Protein AF-A0AAW7EDS7-F1 (afdb_monomer)

Foldseek 3Di:
DDDADDDDDDPDPPDDDPDDDDDPDDDPPPPDDWDKDWDAKDWDFFHKDWAADPVDDDDPAADDPRTKIKTGWIWIWGGFIDTPFKTWTWTQFTWIAIPRGQTWPTFTWTWMDGFFKTWTAQTWTDDPFWIKGKIKMKGHNGPVCCVVPQQQIWIWIWIPPTKDQLLNVCRHCVPVCVVVVVPVCNRWMKDWTWGWTDGNNDIDTPDTDIDIPDDD

Radius of gyration: 21.93 Å; Cα contacts (8 Å, |Δi|>4): 471; chains: 1; bounding box: 53×44×50 Å

pLDDT: mean 87.01, std 18.88, range [35.97, 98.75]

Secondary structure (DSSP, 8-state):
----------------PPPPP---PPP----PPPP-EEEEEEEEEEEEEEEE-TTSPPPSSS--TTEEEEEEEEEEEEEEEEETTEEEEEEEEEEEEETTS-EEEEEEEEEEEESSEEEEEEEEEE-SS-EEEEEEEEE-S-GGGTTT-GGG-EEEEEEEEEEEEHHHHHHH-HHHHHHTT-GGGTT-EEEEEEEEEEETTEEEEEEEEEE-----

Structure (mmCIF, N/CA/C/O backbone):
data_AF-A0AAW7EDS7-F1
#
_entry.id   AF-A0AAW7EDS7-F1
#
loop_
_atom_site.group_PDB
_atom_site.id
_atom_site.type_symbol
_atom_site.label_atom_id
_atom_site.label_alt_id
_atom_site.label_comp_id
_atom_site.label_asym_id
_atom_site.label_entity_id
_atom_site.label_seq_id
_atom_site.pdbx_PDB_ins_code
_atom_site.Cartn_x
_atom_site.Cartn_y
_atom_site.Cartn_z
_atom_site.occupancy
_atom_site.B_iso_or_equiv
_atom_site.auth_seq_id
_atom_site.auth_comp_id
_atom_site.auth_asym_id
_atom_site.auth_atom_id
_atom_site.pdbx_PDB_model_num
ATOM 1 N N . ASP A 1 1 ? 24.042 -16.405 11.723 1.00 36.03 1 ASP A N 1
ATOM 2 C CA . ASP A 1 1 ? 24.747 -15.411 10.898 1.00 36.03 1 ASP A CA 1
ATOM 3 C C . ASP A 1 1 ? 23.808 -14.275 10.559 1.00 36.03 1 ASP A C 1
ATOM 5 O O . ASP A 1 1 ? 22.902 -14.443 9.757 1.00 36.03 1 ASP A O 1
ATOM 9 N N . ASP A 1 2 ? 23.965 -13.163 11.274 1.00 40.47 2 ASP A N 1
ATOM 10 C CA . ASP A 1 2 ? 23.144 -11.958 11.149 1.00 40.47 2 ASP A CA 1
ATOM 11 C C . ASP A 1 2 ? 23.859 -11.009 10.176 1.00 40.47 2 ASP A C 1
ATOM 13 O O . ASP A 1 2 ? 24.871 -10.391 10.518 1.00 40.47 2 ASP A O 1
ATOM 17 N N . THR A 1 3 ? 23.422 -10.994 8.914 1.00 40.00 3 THR A N 1
ATOM 18 C CA . THR A 1 3 ? 24.051 -10.168 7.875 1.00 40.00 3 THR A CA 1
ATOM 19 C C . THR A 1 3 ? 23.424 -8.781 7.914 1.00 40.00 3 THR A C 1
ATOM 21 O O . THR A 1 3 ? 22.387 -8.544 7.304 1.00 40.00 3 THR A O 1
ATOM 24 N N . LYS A 1 4 ? 24.058 -7.851 8.632 1.00 39.00 4 LYS A N 1
ATOM 25 C CA . LYS A 1 4 ? 23.654 -6.439 8.652 1.00 39.00 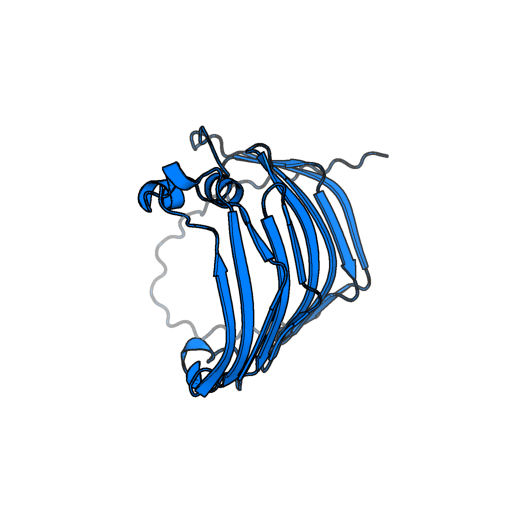4 LYS A CA 1
ATOM 26 C C . LYS A 1 4 ? 24.373 -5.686 7.538 1.00 39.00 4 LYS A C 1
ATOM 28 O O . LYS A 1 4 ? 25.588 -5.506 7.599 1.00 39.00 4 LYS A O 1
ATOM 33 N N . ALA A 1 5 ? 23.631 -5.242 6.528 1.00 44.19 5 ALA A N 1
ATOM 34 C CA . ALA A 1 5 ? 24.137 -4.335 5.505 1.00 44.19 5 ALA A CA 1
ATOM 35 C C . ALA A 1 5 ? 23.693 -2.905 5.838 1.00 44.19 5 ALA A C 1
ATOM 37 O O . ALA A 1 5 ? 22.501 -2.629 5.939 1.00 44.19 5 ALA A O 1
ATOM 38 N N . VAL A 1 6 ? 24.651 -1.994 6.008 1.00 43.38 6 VAL A N 1
ATOM 39 C CA . VAL A 1 6 ? 24.383 -0.559 6.166 1.00 4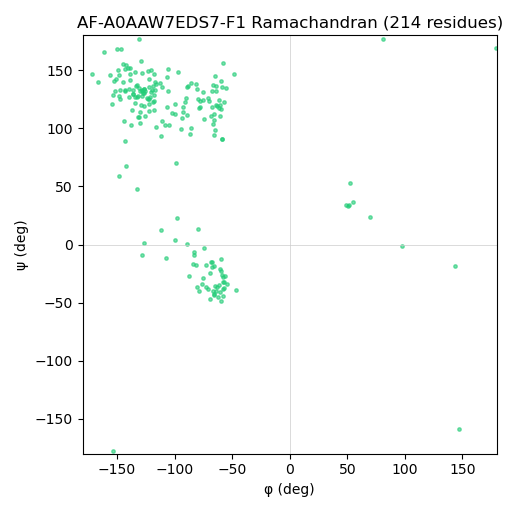3.38 6 VAL A CA 1
ATOM 40 C C . VAL A 1 6 ? 24.686 0.113 4.832 1.00 43.38 6 VAL A C 1
ATOM 42 O O . VAL A 1 6 ? 25.836 0.134 4.395 1.00 43.38 6 VAL A O 1
ATOM 45 N N . VAL A 1 7 ? 23.656 0.636 4.166 1.00 50.31 7 VAL A N 1
ATOM 46 C CA . VAL A 1 7 ? 23.801 1.391 2.915 1.00 50.31 7 VAL A CA 1
ATOM 47 C C . VAL A 1 7 ? 23.744 2.879 3.242 1.00 50.31 7 VAL A C 1
ATOM 49 O O . VAL A 1 7 ? 22.703 3.396 3.635 1.00 50.31 7 VAL A O 1
ATOM 52 N N . HIS A 1 8 ? 24.868 3.574 3.073 1.00 37.28 8 HIS A N 1
ATOM 53 C CA . HIS A 1 8 ? 24.925 5.032 3.155 1.00 37.28 8 HIS A CA 1
ATOM 54 C C . HIS A 1 8 ? 24.738 5.625 1.754 1.00 37.28 8 HIS A C 1
ATOM 56 O O . HIS A 1 8 ? 25.591 5.447 0.885 1.00 37.28 8 HIS A O 1
ATOM 62 N N . LEU A 1 9 ? 23.632 6.336 1.534 1.00 43.66 9 LEU A N 1
ATOM 63 C CA . LEU A 1 9 ? 23.419 7.137 0.329 1.00 43.66 9 LEU A CA 1
ATOM 64 C C . LEU A 1 9 ? 23.867 8.570 0.620 1.00 43.66 9 LEU A C 1
ATOM 66 O O . LEU A 1 9 ? 23.233 9.283 1.393 1.00 43.66 9 LEU A O 1
ATOM 70 N N . PHE A 1 10 ? 24.982 8.986 0.024 1.00 41.81 10 PHE A N 1
ATOM 71 C CA . PHE A 1 10 ? 25.453 10.365 0.123 1.00 41.81 10 PHE A CA 1
ATOM 72 C C . PHE A 1 10 ? 24.786 11.226 -0.958 1.00 41.81 10 PHE A C 1
ATOM 74 O O . PHE A 1 10 ? 24.687 10.776 -2.104 1.00 41.81 10 PHE A O 1
ATOM 81 N N . PRO A 1 11 ? 24.363 12.465 -0.645 1.00 41.78 11 PRO A N 1
ATOM 82 C CA . PRO A 1 11 ? 23.850 13.380 -1.654 1.00 41.78 11 PRO A CA 1
ATOM 83 C C . PRO A 1 11 ? 24.945 13.644 -2.687 1.00 41.78 11 PRO A C 1
ATOM 85 O O . PRO A 1 11 ? 26.032 14.131 -2.363 1.00 41.78 11 PRO A O 1
ATOM 88 N N . THR A 1 12 ? 24.676 13.305 -3.947 1.00 41.69 12 THR A N 1
ATOM 89 C CA . THR A 1 12 ? 25.586 13.634 -5.041 1.00 41.69 12 THR A CA 1
ATOM 90 C C . THR A 1 12 ? 25.611 15.151 -5.166 1.00 41.69 12 THR A C 1
ATOM 92 O O . THR A 1 12 ? 24.607 15.779 -5.496 1.00 41.69 12 THR A O 1
ATOM 95 N N . THR A 1 13 ? 26.749 15.767 -4.855 1.00 38.28 13 THR A N 1
ATOM 96 C CA . THR A 1 13 ? 26.927 17.198 -5.090 1.00 38.28 13 THR A CA 1
ATOM 97 C C . THR A 1 13 ? 26.904 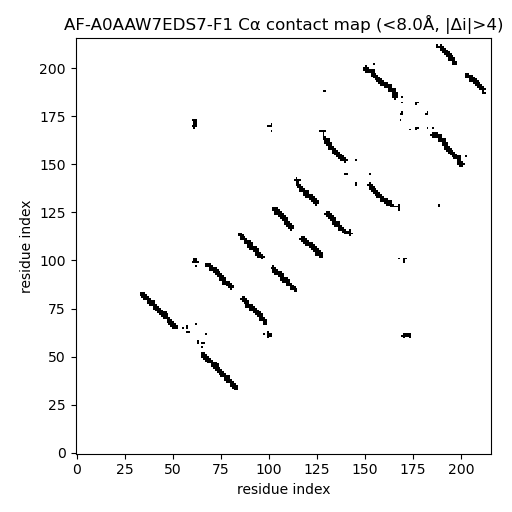17.407 -6.600 1.00 38.28 13 THR A C 1
ATOM 99 O O . THR A 1 13 ? 27.850 17.030 -7.293 1.00 38.28 13 THR A O 1
ATOM 102 N N . ILE A 1 14 ? 25.818 17.974 -7.125 1.00 44.12 14 ILE A N 1
ATOM 103 C CA . ILE A 1 14 ? 25.764 18.394 -8.523 1.00 44.12 14 ILE A CA 1
ATOM 104 C C . ILE A 1 14 ? 26.756 19.548 -8.658 1.00 44.12 14 ILE A C 1
ATOM 106 O O . ILE A 1 14 ? 26.507 20.666 -8.207 1.00 44.12 14 ILE A O 1
ATOM 110 N N . LYS A 1 15 ? 27.925 19.274 -9.242 1.00 42.38 15 LYS A N 1
ATOM 111 C CA . LYS A 1 15 ? 28.812 20.332 -9.727 1.00 42.38 15 LYS A CA 1
ATOM 112 C C . LYS A 1 15 ? 28.038 21.084 -10.807 1.00 42.38 15 LYS A C 1
ATOM 114 O O . LYS A 1 15 ? 27.675 20.486 -11.814 1.00 42.38 15 LYS A O 1
ATOM 119 N N . ALA A 1 16 ? 27.778 22.371 -10.592 1.00 42.25 16 ALA A N 1
ATOM 120 C CA . ALA A 1 16 ? 27.200 23.227 -11.617 1.00 42.25 16 ALA A CA 1
ATOM 121 C C . ALA A 1 16 ? 28.156 23.272 -12.822 1.00 42.25 16 ALA A C 1
ATOM 123 O O . ALA A 1 16 ? 29.264 23.806 -12.730 1.00 42.25 16 ALA A O 1
ATOM 124 N N . THR A 1 17 ? 27.748 22.657 -13.930 1.00 44.56 17 THR A N 1
ATOM 125 C CA . THR A 1 17 ? 28.424 22.766 -15.225 1.00 44.56 17 THR A CA 1
ATOM 126 C C . THR A 1 17 ? 28.268 24.212 -15.726 1.00 44.56 17 THR A C 1
ATOM 128 O O . THR A 1 17 ? 27.180 24.774 -15.577 1.00 44.56 17 THR A O 1
ATOM 131 N N . PRO A 1 18 ? 29.313 24.854 -16.286 1.00 52.03 18 PRO A N 1
ATOM 132 C CA . PRO A 1 18 ? 29.177 26.171 -16.915 1.00 52.03 18 PRO A CA 1
ATOM 133 C C . PRO A 1 18 ? 28.140 26.138 -18.056 1.00 52.03 18 PRO A C 1
ATOM 135 O O . PRO A 1 18 ? 27.886 25.064 -18.606 1.00 52.03 18 PRO A O 1
ATOM 138 N N . PRO A 1 19 ? 27.529 27.284 -18.417 1.00 41.97 19 PRO A N 1
ATOM 139 C CA . PRO A 1 19 ? 26.452 27.316 -19.400 1.00 41.97 19 PRO A CA 1
ATOM 140 C C . PRO A 1 19 ? 26.973 26.838 -20.759 1.00 41.97 19 PRO A C 1
ATOM 142 O O . PRO A 1 19 ? 27.902 27.421 -21.319 1.00 41.97 19 PRO A O 1
ATOM 145 N N . VAL A 1 20 ? 26.384 25.753 -21.262 1.00 41.81 20 VAL A N 1
ATOM 146 C CA . VAL A 1 20 ? 26.630 25.217 -22.603 1.00 41.81 20 VAL A CA 1
ATOM 147 C C . VAL A 1 20 ? 25.860 26.083 -23.598 1.00 41.81 20 VAL A C 1
ATOM 149 O O . VAL A 1 20 ? 24.656 26.280 -23.456 1.00 41.81 20 VAL A O 1
ATOM 152 N N . THR A 1 21 ? 26.578 26.645 -24.568 1.00 43.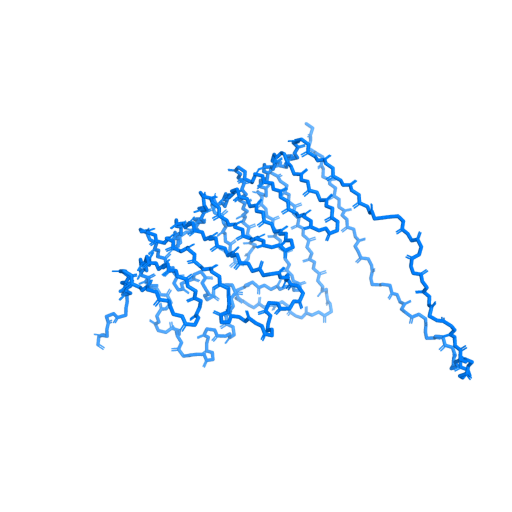62 21 THR A N 1
ATOM 153 C CA . THR A 1 21 ? 26.026 27.291 -25.764 1.00 43.62 21 THR A CA 1
ATOM 154 C C . THR A 1 21 ? 25.101 26.311 -26.490 1.00 43.62 21 THR A C 1
ATOM 156 O O . THR A 1 21 ? 25.475 25.152 -26.646 1.00 43.62 21 THR A O 1
ATOM 159 N N . GLU A 1 22 ? 23.914 26.761 -26.910 1.00 51.22 22 GLU A N 1
ATOM 160 C CA . GLU A 1 22 ? 22.954 25.972 -27.695 1.00 51.22 22 GLU A CA 1
ATOM 161 C C . GLU A 1 22 ? 23.589 25.507 -29.016 1.00 51.22 22 GLU A C 1
ATOM 163 O O . GLU A 1 22 ? 23.540 26.197 -30.032 1.00 51.22 22 GLU A O 1
ATOM 168 N N . GLU A 1 23 ? 24.204 24.327 -28.999 1.00 48.53 23 GLU A N 1
ATOM 169 C CA . GLU A 1 23 ? 24.316 23.481 -30.179 1.00 48.53 23 GLU A CA 1
ATOM 170 C C . GLU A 1 23 ? 23.093 22.565 -30.215 1.00 48.53 23 GLU A C 1
ATOM 172 O O . GLU A 1 23 ? 22.765 21.878 -29.242 1.00 48.53 23 GLU A O 1
ATOM 177 N N . GLU A 1 24 ? 22.406 22.599 -31.353 1.00 54.34 24 GLU A N 1
ATOM 178 C CA . GLU A 1 24 ? 21.260 21.771 -31.707 1.00 54.34 24 GLU A CA 1
ATOM 179 C C . GLU A 1 24 ? 21.687 20.292 -31.655 1.00 54.34 24 GLU A C 1
ATOM 181 O O . GLU A 1 24 ? 22.246 19.731 -32.598 1.00 54.34 24 GLU A O 1
ATOM 186 N N . THR A 1 25 ? 21.511 19.669 -30.490 1.00 42.56 25 THR A N 1
ATOM 187 C CA . THR A 1 25 ? 21.869 18.269 -30.269 1.00 42.56 25 THR A CA 1
ATOM 188 C C . THR A 1 25 ? 20.784 17.392 -30.880 1.00 42.56 25 THR A C 1
ATOM 190 O O . THR A 1 25 ? 19.615 17.452 -30.500 1.00 42.56 25 THR A O 1
ATOM 193 N N . ALA A 1 26 ? 21.181 16.585 -31.867 1.00 55.12 26 ALA A N 1
ATOM 194 C CA . ALA A 1 26 ? 20.351 15.533 -32.439 1.00 55.12 26 ALA A CA 1
ATOM 195 C C . ALA A 1 26 ? 19.727 14.671 -31.321 1.00 55.12 26 ALA A C 1
ATOM 197 O O . ALA A 1 26 ? 20.374 14.470 -30.287 1.00 55.12 26 ALA A O 1
ATOM 198 N N . PRO A 1 27 ? 18.499 14.146 -31.502 1.00 47.31 27 PRO A N 1
ATOM 199 C CA . PRO A 1 27 ? 17.847 13.345 -30.477 1.00 47.31 27 PRO A CA 1
ATOM 200 C C . PRO A 1 27 ? 18.748 12.164 -30.120 1.00 47.31 27 PRO A C 1
ATOM 202 O O . PRO A 1 27 ? 19.127 11.376 -30.989 1.00 47.31 27 PRO A O 1
ATOM 205 N N . VAL A 1 28 ? 19.106 12.059 -28.839 1.00 50.16 28 VAL A N 1
ATOM 206 C CA . VAL A 1 28 ? 19.790 10.886 -28.298 1.00 50.16 28 VAL A CA 1
ATOM 207 C C . VAL A 1 28 ? 18.806 9.729 -28.422 1.00 50.16 28 VAL A C 1
ATOM 209 O O . VAL A 1 28 ? 17.869 9.607 -27.636 1.00 50.16 28 VAL A O 1
ATOM 212 N N . VAL A 1 29 ? 18.972 8.920 -29.466 1.00 50.16 29 VAL A N 1
ATOM 213 C CA . VAL A 1 29 ? 18.289 7.636 -29.574 1.00 50.16 29 VAL A CA 1
ATOM 214 C C . VAL A 1 29 ? 18.911 6.758 -28.498 1.00 50.16 29 VAL A C 1
ATOM 216 O O . VAL A 1 29 ? 20.097 6.441 -28.557 1.00 50.16 29 VAL A O 1
ATOM 219 N N . ASP A 1 30 ? 18.132 6.442 -27.469 1.00 54.66 30 ASP A N 1
ATOM 220 C CA . ASP A 1 30 ? 18.526 5.487 -26.440 1.00 54.66 30 ASP A CA 1
ATOM 221 C C . ASP A 1 30 ? 18.633 4.101 -27.096 1.00 54.66 30 ASP A C 1
ATOM 223 O O . ASP A 1 30 ? 17.642 3.403 -27.304 1.00 54.66 30 ASP A O 1
ATOM 227 N N . GLU A 1 31 ? 19.847 3.742 -27.518 1.00 53.94 31 GLU A N 1
ATOM 228 C CA . GLU A 1 31 ? 20.180 2.447 -28.122 1.00 53.94 31 GLU A CA 1
ATOM 229 C C . GLU A 1 31 ? 20.367 1.335 -27.070 1.00 53.94 31 GLU A C 1
ATOM 231 O O . GLU A 1 31 ? 20.905 0.265 -27.375 1.00 53.94 31 GLU A O 1
ATOM 236 N N . SER A 1 32 ? 19.960 1.544 -25.812 1.00 62.22 32 SER A N 1
ATOM 237 C CA . SER A 1 32 ? 20.036 0.481 -24.814 1.00 62.22 32 SER A CA 1
ATOM 238 C C . SER A 1 32 ? 18.998 -0.611 -25.104 1.00 62.22 32 SER A C 1
ATOM 240 O O . SER A 1 32 ? 17.803 -0.370 -25.281 1.00 62.22 32 SER A O 1
ATOM 242 N N . ALA A 1 33 ? 19.462 -1.861 -25.192 1.00 70.81 33 ALA A N 1
ATOM 243 C CA . ALA A 1 33 ? 18.570 -2.999 -25.368 1.00 70.81 33 ALA A CA 1
ATOM 244 C C . ALA A 1 33 ? 17.576 -3.063 -24.192 1.00 70.81 33 ALA A C 1
ATOM 246 O O . ALA A 1 33 ? 17.999 -2.942 -23.038 1.00 70.81 33 ALA A O 1
ATOM 247 N N . PRO A 1 34 ? 16.276 -3.303 -24.448 1.00 82.12 34 PRO A N 1
ATOM 248 C CA . PRO A 1 34 ? 15.277 -3.320 -23.393 1.00 82.12 34 PRO A CA 1
ATOM 249 C C . PRO A 1 34 ? 15.611 -4.399 -22.363 1.00 82.12 34 PRO A C 1
ATOM 251 O O . PRO A 1 34 ? 15.632 -5.595 -22.677 1.00 82.12 34 PRO A O 1
ATOM 254 N N . TRP A 1 35 ? 15.874 -3.975 -21.130 1.00 87.81 35 TRP A N 1
ATOM 255 C CA . TRP A 1 35 ? 16.219 -4.882 -20.047 1.00 87.81 35 TRP A CA 1
ATOM 256 C C . TRP A 1 35 ? 15.045 -5.811 -19.723 1.00 87.81 35 TRP A C 1
ATOM 258 O O . TRP A 1 35 ? 13.881 -5.409 -19.671 1.00 87.81 35 TRP A O 1
ATOM 268 N N . LYS A 1 36 ? 15.361 -7.090 -19.524 1.00 94.69 36 LYS A N 1
ATOM 269 C CA . LYS A 1 36 ? 14.416 -8.119 -19.090 1.00 94.69 36 LYS A CA 1
ATOM 270 C C . LYS A 1 36 ? 15.005 -8.815 -17.878 1.00 94.69 36 LYS A C 1
ATOM 272 O O . LYS A 1 36 ? 16.160 -9.233 -17.914 1.00 94.69 36 LYS A O 1
ATOM 277 N N . LEU A 1 37 ? 14.213 -8.948 -16.825 1.00 95.19 37 LEU A N 1
ATOM 278 C CA . LEU A 1 37 ? 14.621 -9.557 -15.566 1.00 95.19 37 LEU A CA 1
ATOM 279 C C . LEU A 1 37 ? 13.566 -10.574 -15.148 1.00 95.19 37 LEU A C 1
ATOM 281 O O . LEU A 1 37 ? 12.382 -10.257 -15.093 1.00 95.19 37 LEU A O 1
ATOM 285 N N . GLY A 1 38 ? 13.999 -11.795 -14.860 1.00 97.31 38 GLY A N 1
ATOM 286 C CA . GLY A 1 38 ? 13.157 -12.839 -14.294 1.00 97.31 38 GLY A CA 1
ATOM 287 C C . GLY A 1 38 ? 13.757 -13.303 -12.978 1.00 97.31 38 GLY A C 1
ATOM 288 O O . GLY A 1 38 ? 14.922 -13.695 -12.945 1.00 97.31 38 GLY A O 1
ATOM 289 N N . ILE A 1 39 ? 12.972 -13.265 -11.909 1.00 97.62 39 ILE A N 1
ATOM 290 C CA . ILE A 1 39 ? 13.359 -13.767 -10.598 1.00 97.62 39 ILE A CA 1
ATOM 291 C C . ILE A 1 39 ? 12.336 -14.817 -10.191 1.00 97.62 39 ILE A C 1
ATOM 293 O O . ILE A 1 39 ? 11.159 -14.519 -10.008 1.00 97.62 39 ILE A O 1
ATOM 297 N N . LYS A 1 40 ? 12.789 -16.066 -10.067 1.00 98.00 40 LYS A N 1
ATOM 298 C CA . LYS A 1 40 ? 11.916 -17.166 -9.651 1.00 98.00 40 LYS A CA 1
ATOM 299 C C . LYS A 1 40 ? 11.441 -16.985 -8.211 1.00 98.00 40 LYS A C 1
ATOM 301 O O . LYS A 1 40 ? 10.275 -17.213 -7.923 1.00 98.00 40 LYS A O 1
ATOM 306 N N . GLU A 1 41 ? 12.350 -16.583 -7.333 1.00 98.00 41 GLU A N 1
ATOM 307 C CA . GLU A 1 41 ? 12.085 -16.386 -5.914 1.00 98.00 41 GLU A CA 1
ATOM 308 C C . GLU A 1 41 ? 13.038 -15.321 -5.372 1.00 98.00 41 GLU A C 1
ATOM 310 O O . GLU A 1 41 ? 14.240 -15.352 -5.652 1.00 98.00 41 GLU A O 1
ATOM 315 N N . PHE A 1 42 ? 12.492 -14.365 -4.630 1.00 97.81 42 PHE A N 1
ATOM 316 C CA . PHE A 1 42 ? 13.233 -13.349 -3.900 1.00 97.81 42 PHE A CA 1
ATOM 317 C C . PHE A 1 42 ? 12.607 -13.198 -2.522 1.00 97.81 42 PHE A C 1
ATOM 319 O O . PHE A 1 42 ? 11.456 -12.776 -2.406 1.00 97.81 42 PHE A O 1
ATOM 326 N N . ALA A 1 43 ? 13.382 -13.542 -1.497 1.00 97.69 43 ALA A N 1
ATOM 327 C CA . ALA A 1 43 ? 12.928 -13.527 -0.121 1.00 97.69 43 ALA A CA 1
ATOM 328 C C . ALA A 1 43 ? 13.866 -12.700 0.764 1.00 97.69 43 ALA A C 1
ATOM 330 O O . ALA A 1 43 ? 15.087 -12.862 0.721 1.00 97.69 43 ALA A O 1
ATOM 331 N N . LEU A 1 44 ? 13.277 -11.844 1.593 1.00 97.50 44 LEU A N 1
ATOM 332 C CA . LEU A 1 44 ? 13.925 -11.126 2.683 1.00 97.50 44 LEU A CA 1
ATOM 333 C C . LEU A 1 44 ? 13.240 -11.535 3.984 1.00 97.50 44 LEU A C 1
ATOM 335 O O . LEU A 1 44 ? 12.013 -11.550 4.055 1.00 97.50 44 LEU A O 1
ATOM 339 N N . ASN A 1 45 ? 14.030 -11.853 5.006 1.00 97.25 45 ASN A N 1
ATOM 340 C CA . ASN A 1 45 ? 13.523 -12.288 6.302 1.00 97.25 45 ASN A CA 1
ATOM 341 C C . ASN A 1 45 ? 14.134 -11.412 7.388 1.00 97.25 45 ASN A C 1
ATOM 343 O O . ASN A 1 45 ? 15.357 -11.397 7.534 1.00 97.25 45 ASN A O 1
ATOM 347 N N . SER A 1 46 ? 13.277 -10.711 8.130 1.00 95.81 46 SER A N 1
ATOM 348 C CA . SER A 1 46 ? 13.654 -9.874 9.273 1.00 95.81 46 SER A CA 1
ATOM 349 C C . SER A 1 46 ? 14.764 -8.867 8.952 1.00 95.81 46 SER A C 1
ATOM 351 O O . SER A 1 46 ? 15.793 -8.820 9.622 1.00 95.81 46 SER A O 1
ATOM 353 N N . ILE A 1 47 ? 14.565 -8.073 7.897 1.00 97.25 47 ILE A N 1
ATOM 354 C CA . ILE A 1 47 ? 15.499 -7.008 7.525 1.00 97.25 47 ILE A CA 1
ATOM 355 C C . ILE A 1 47 ? 15.124 -5.709 8.237 1.00 97.25 47 ILE A C 1
ATOM 357 O O . ILE A 1 47 ? 13.964 -5.297 8.235 1.00 97.25 47 ILE A O 1
ATOM 361 N N . ASP A 1 48 ? 16.133 -5.031 8.775 1.00 97.44 48 ASP A N 1
ATOM 362 C CA . ASP A 1 48 ? 15.999 -3.692 9.336 1.00 97.44 48 ASP A CA 1
ATOM 363 C C . ASP A 1 48 ? 16.620 -2.670 8.377 1.00 97.44 48 ASP A C 1
ATOM 365 O O . ASP A 1 48 ? 17.749 -2.839 7.908 1.00 97.44 48 ASP A O 1
ATOM 369 N N . VAL A 1 49 ? 15.894 -1.588 8.094 1.00 95.56 49 VAL A N 1
ATOM 370 C CA . VAL A 1 49 ? 16.342 -0.501 7.213 1.00 95.56 49 VAL A CA 1
ATOM 371 C C . VAL A 1 49 ? 16.134 0.826 7.918 1.00 95.56 49 VAL A C 1
ATOM 373 O O . VAL A 1 49 ? 15.058 1.109 8.438 1.00 95.56 49 VAL A O 1
ATOM 376 N N . LYS A 1 50 ? 17.159 1.677 7.903 1.00 96.19 50 LYS A N 1
ATOM 377 C CA . LYS A 1 50 ? 17.114 2.988 8.545 1.00 96.19 50 LYS A CA 1
ATOM 378 C C . LYS A 1 50 ? 17.635 4.074 7.616 1.00 96.19 50 LYS A C 1
ATOM 380 O O . LYS A 1 50 ? 18.675 3.905 6.986 1.00 96.19 50 LYS A O 1
ATOM 385 N N . PHE A 1 51 ? 16.933 5.198 7.596 1.00 95.12 51 PHE A N 1
ATOM 386 C CA . PHE A 1 51 ? 17.329 6.423 6.918 1.00 95.12 51 PHE A CA 1
ATOM 387 C C . PHE A 1 51 ? 17.048 7.615 7.835 1.00 95.12 51 PHE A C 1
ATOM 389 O O . PHE A 1 51 ? 15.944 7.737 8.353 1.00 95.12 51 PHE A O 1
ATOM 396 N N . ASP A 1 52 ? 18.028 8.493 8.032 1.00 95.94 52 ASP A N 1
ATOM 397 C CA . ASP A 1 52 ? 17.850 9.754 8.758 1.00 95.94 52 ASP A CA 1
ATOM 398 C C . ASP A 1 52 ? 18.498 10.894 7.963 1.00 95.94 52 ASP A C 1
ATOM 400 O O . ASP A 1 52 ? 19.616 10.759 7.458 1.00 95.94 52 ASP A O 1
ATOM 404 N N . ASN A 1 53 ? 17.796 12.022 7.873 1.00 95.06 53 ASN A N 1
ATOM 405 C CA . ASN A 1 53 ? 18.274 13.257 7.271 1.00 95.06 53 ASN A CA 1
ATOM 406 C C . ASN A 1 53 ? 18.458 14.330 8.349 1.00 95.06 53 ASN A C 1
ATOM 408 O O . ASN A 1 53 ? 17.546 15.104 8.632 1.00 95.06 53 ASN A O 1
ATOM 412 N N . ASP A 1 54 ? 19.680 14.433 8.869 1.00 94.19 54 ASP A N 1
ATOM 413 C CA . ASP A 1 54 ? 20.044 15.357 9.953 1.00 94.19 54 ASP A CA 1
ATOM 414 C C . ASP A 1 54 ? 19.817 16.851 9.627 1.00 94.19 54 ASP A C 1
ATOM 416 O O . ASP A 1 54 ? 19.855 17.697 10.521 1.00 94.19 54 ASP A O 1
ATOM 420 N N . ASN A 1 55 ? 19.577 17.203 8.356 1.00 95.25 55 ASN A N 1
ATOM 421 C CA . ASN A 1 55 ? 19.282 18.580 7.943 1.00 95.25 55 ASN A CA 1
ATOM 422 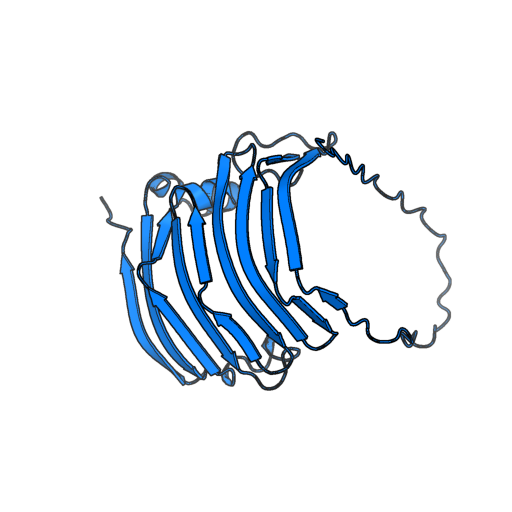C C . ASN A 1 55 ? 17.807 18.967 8.131 1.00 95.25 55 ASN A C 1
ATOM 424 O O . ASN A 1 55 ? 17.455 20.135 7.952 1.00 95.25 55 ASN A O 1
ATOM 428 N N . VAL A 1 56 ? 16.935 18.009 8.451 1.00 94.12 56 VAL A N 1
ATOM 429 C CA . VAL A 1 56 ? 15.500 18.228 8.643 1.00 94.12 56 VAL A CA 1
ATOM 430 C C . VAL A 1 56 ? 15.148 17.886 10.082 1.00 94.12 56 VAL A C 1
ATOM 432 O O . VAL A 1 56 ? 15.650 16.931 10.658 1.00 94.12 56 VAL A O 1
ATOM 435 N N . LYS A 1 57 ? 14.275 18.675 10.705 1.00 92.56 57 LYS A N 1
ATOM 436 C CA . LYS A 1 57 ? 13.780 18.342 12.040 1.00 92.56 57 LYS A CA 1
ATOM 437 C C . LYS A 1 57 ? 12.756 17.213 11.932 1.00 92.56 57 LYS A C 1
ATOM 439 O O . LYS A 1 57 ? 11.814 17.334 11.155 1.00 92.56 57 LYS A O 1
ATOM 444 N N . ALA A 1 58 ? 12.913 16.178 12.752 1.00 91.38 58 ALA A N 1
ATOM 445 C CA . ALA A 1 58 ? 11.976 15.062 12.791 1.00 91.38 58 ALA A CA 1
ATOM 446 C C . ALA A 1 58 ? 10.545 15.498 13.151 1.00 91.38 58 ALA A C 1
ATOM 448 O O . ALA A 1 58 ? 10.344 16.350 14.031 1.00 91.38 58 ALA A O 1
ATOM 449 N N . LEU A 1 59 ? 9.557 14.883 12.495 1.00 89.31 59 LEU A N 1
ATOM 450 C CA . LEU A 1 59 ? 8.150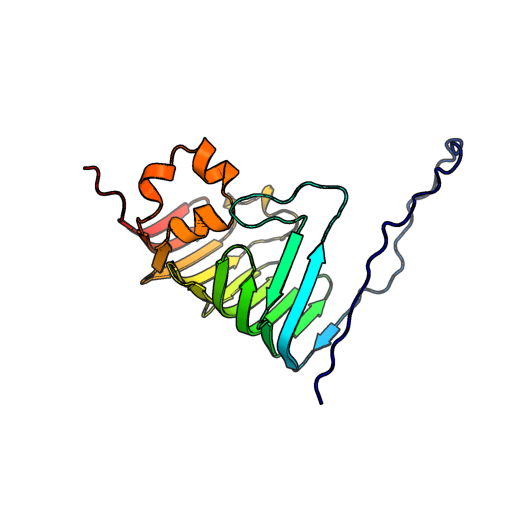 15.020 12.869 1.00 89.31 59 LEU A CA 1
ATOM 451 C C . LEU A 1 59 ? 7.901 14.413 14.255 1.00 89.31 59 LEU A C 1
ATOM 453 O O . LEU A 1 59 ? 8.493 13.407 14.643 1.00 89.31 59 LEU A O 1
ATOM 457 N N . THR A 1 60 ? 6.998 15.027 15.018 1.00 88.00 60 THR A N 1
ATOM 458 C CA . THR A 1 60 ? 6.632 14.545 16.360 1.00 88.00 60 THR A CA 1
ATOM 459 C C . THR A 1 60 ? 5.622 13.401 16.331 1.00 88.00 60 THR A C 1
ATOM 461 O O . THR A 1 60 ? 5.442 12.727 17.342 1.00 88.00 60 THR A O 1
ATOM 464 N N . PHE A 1 61 ? 4.926 13.212 15.209 1.00 91.00 61 PHE A N 1
ATOM 465 C CA . PHE A 1 61 ? 3.895 12.198 15.038 1.00 91.00 61 PHE A CA 1
ATOM 466 C C . PHE A 1 61 ? 3.725 11.838 13.557 1.00 91.00 61 PHE A C 1
ATOM 468 O O . PHE A 1 61 ? 3.811 12.713 12.696 1.00 91.00 61 PHE A O 1
ATOM 475 N N . GLY A 1 62 ? 3.423 10.564 13.302 1.00 92.25 62 GLY A N 1
ATOM 476 C CA . GLY A 1 62 ? 3.195 10.019 11.968 1.00 92.25 62 GLY A CA 1
ATOM 477 C C . GLY A 1 62 ? 4.479 9.690 11.212 1.00 92.25 62 GLY A C 1
ATOM 478 O O . GLY A 1 62 ? 5.589 9.889 11.710 1.00 92.25 62 GLY A O 1
ATOM 479 N N . LEU A 1 63 ? 4.303 9.124 10.022 1.00 93.56 63 LEU A N 1
ATOM 480 C CA . LEU A 1 63 ? 5.384 8.747 9.126 1.00 93.56 63 LEU A CA 1
ATOM 481 C C . LEU A 1 63 ? 6.182 9.991 8.728 1.00 93.56 63 LEU A C 1
ATOM 483 O O . LEU A 1 63 ? 5.630 10.945 8.180 1.00 93.56 63 LEU A O 1
ATOM 487 N N . ASP A 1 64 ? 7.491 9.951 8.965 1.00 93.69 64 ASP A N 1
ATOM 488 C CA . ASP A 1 64 ? 8.423 10.991 8.545 1.00 93.69 64 ASP A CA 1
ATOM 489 C C . ASP A 1 64 ? 9.332 10.461 7.431 1.00 93.69 64 ASP A C 1
ATOM 491 O O . ASP A 1 64 ? 10.264 9.703 7.707 1.00 93.69 64 ASP A O 1
ATOM 495 N N . PRO A 1 65 ? 9.128 10.876 6.169 1.00 91.38 65 PRO A N 1
ATOM 496 C CA . PRO A 1 65 ? 9.978 10.445 5.065 1.00 91.38 65 PRO A CA 1
ATOM 497 C C . PRO A 1 65 ? 11.457 10.839 5.214 1.00 91.38 65 PRO A C 1
ATOM 499 O O . PRO A 1 65 ? 12.316 10.231 4.580 1.00 91.38 65 PRO A O 1
ATOM 502 N N . ASN A 1 66 ? 11.774 11.849 6.034 1.00 94.88 66 ASN A N 1
ATOM 503 C CA . ASN A 1 66 ? 13.152 12.270 6.305 1.00 94.88 66 ASN A CA 1
ATOM 504 C C . ASN A 1 66 ? 13.823 11.434 7.398 1.00 94.88 66 ASN A C 1
ATOM 506 O O . ASN A 1 66 ? 15.044 11.466 7.523 1.00 94.88 66 ASN A O 1
ATOM 510 N N . HIS A 1 67 ? 13.042 10.703 8.190 1.00 95.38 67 HIS A N 1
ATOM 511 C CA . HIS A 1 67 ? 13.524 9.938 9.328 1.00 95.38 67 HIS A CA 1
ATOM 512 C C . HIS A 1 67 ? 12.725 8.643 9.398 1.00 95.38 67 HIS A C 1
ATOM 514 O O . HIS A 1 67 ? 11.732 8.563 10.112 1.00 95.38 67 HIS A O 1
ATOM 520 N N . ILE A 1 68 ? 13.202 7.608 8.720 1.00 95.31 68 ILE A N 1
ATOM 521 C CA . ILE A 1 68 ? 12.548 6.306 8.612 1.00 95.31 68 ILE A CA 1
ATOM 522 C C . ILE A 1 68 ? 13.366 5.266 9.372 1.00 95.31 68 ILE A C 1
ATOM 524 O O . ILE A 1 68 ? 14.590 5.195 9.244 1.00 95.31 68 ILE A O 1
ATOM 528 N N . ALA A 1 69 ? 12.697 4.418 10.144 1.00 96.81 69 ALA A N 1
ATOM 529 C CA . ALA A 1 69 ? 13.302 3.185 10.630 1.00 96.81 69 ALA A CA 1
ATOM 530 C C . ALA A 1 69 ? 12.293 2.049 10.518 1.00 96.81 69 ALA A C 1
ATOM 532 O O . ALA A 1 69 ? 11.381 1.943 11.336 1.00 96.81 69 ALA A O 1
ATOM 533 N N . PHE A 1 70 ? 12.480 1.218 9.499 1.00 96.94 70 PHE A N 1
ATOM 534 C CA . PHE A 1 70 ? 11.753 -0.023 9.332 1.00 96.94 70 PHE A CA 1
ATOM 535 C C . PHE A 1 70 ? 12.468 -1.157 10.058 1.00 96.94 70 PHE A C 1
ATOM 537 O O . PHE A 1 70 ? 13.686 -1.309 9.948 1.00 96.94 70 PHE A O 1
ATOM 544 N N . THR A 1 71 ? 11.693 -1.972 10.755 1.00 98.00 71 THR A N 1
ATOM 545 C CA . THR A 1 71 ? 12.148 -3.189 11.422 1.00 98.00 71 THR A CA 1
ATOM 546 C C . THR A 1 71 ? 11.263 -4.357 11.032 1.00 98.00 71 THR A C 1
ATOM 548 O O . THR A 1 71 ? 10.096 -4.159 10.676 1.00 98.00 71 THR A O 1
ATOM 551 N N . ASP A 1 72 ? 11.788 -5.572 11.171 1.00 97.38 72 ASP A N 1
ATOM 552 C CA . ASP A 1 72 ? 11.056 -6.807 10.870 1.00 97.38 72 ASP A CA 1
ATOM 553 C C . ASP A 1 72 ? 10.495 -6.831 9.431 1.00 97.38 72 ASP A C 1
ATOM 555 O O . ASP A 1 72 ? 9.389 -7.329 9.200 1.00 97.38 72 ASP A O 1
ATOM 559 N N . ILE A 1 73 ? 11.224 -6.280 8.448 1.00 98.25 73 ILE A N 1
ATOM 560 C CA . ILE A 1 73 ? 10.793 -6.365 7.050 1.00 98.25 73 ILE A CA 1
ATOM 561 C C . ILE A 1 73 ? 10.883 -7.825 6.607 1.00 98.25 73 ILE A C 1
ATOM 563 O O . ILE A 1 73 ? 11.971 -8.405 6.556 1.00 98.25 73 ILE A O 1
ATOM 567 N N . ASN A 1 74 ? 9.741 -8.391 6.234 1.00 98.44 74 ASN A N 1
ATOM 568 C CA . ASN A 1 74 ? 9.649 -9.677 5.553 1.00 98.44 74 ASN A CA 1
ATOM 569 C C . ASN A 1 74 ? 9.069 -9.446 4.163 1.00 98.44 74 ASN A C 1
ATOM 571 O O . ASN A 1 74 ? 8.137 -8.658 4.016 1.00 98.44 74 ASN A O 1
ATOM 575 N N . PHE A 1 75 ? 9.614 -10.116 3.154 1.00 98.31 75 PHE A N 1
ATOM 576 C CA . PHE A 1 75 ? 9.185 -10.003 1.761 1.00 98.31 75 PHE A CA 1
ATOM 577 C C . PHE A 1 75 ? 9.386 -11.357 1.076 1.00 98.31 75 PHE A C 1
ATOM 579 O O . PHE A 1 75 ? 10.499 -11.865 1.111 1.00 98.31 75 PHE A O 1
ATOM 586 N N . ASP A 1 76 ? 8.353 -11.934 0.467 1.00 98.50 76 ASP A N 1
ATOM 587 C CA . ASP A 1 76 ? 8.411 -13.187 -0.304 1.00 98.50 76 ASP A CA 1
ATOM 588 C C . ASP A 1 76 ? 7.734 -12.984 -1.663 1.00 98.50 76 ASP A C 1
ATOM 590 O O . ASP A 1 76 ? 6.506 -12.910 -1.762 1.00 98.50 76 ASP A O 1
ATOM 594 N N . LEU A 1 77 ? 8.548 -12.868 -2.712 1.00 98.62 77 LEU A N 1
ATOM 595 C CA . LEU A 1 77 ? 8.109 -12.644 -4.083 1.00 98.62 77 LEU A CA 1
ATOM 596 C C . LEU A 1 77 ? 8.517 -13.809 -4.978 1.00 98.62 77 LEU A C 1
ATOM 598 O O . LEU A 1 77 ? 9.694 -14.162 -5.071 1.00 98.62 77 LEU A O 1
ATOM 602 N N . LYS A 1 78 ? 7.544 -14.342 -5.716 1.00 98.50 78 LYS A N 1
ATOM 603 C CA . LYS A 1 78 ? 7.713 -15.468 -6.637 1.00 98.50 78 LYS A CA 1
ATOM 604 C C . LYS A 1 78 ? 7.351 -15.101 -8.065 1.00 98.50 78 LYS A C 1
ATOM 606 O O . LYS A 1 78 ? 6.497 -14.249 -8.318 1.00 98.50 78 LYS A O 1
ATOM 611 N N . ASP A 1 79 ? 8.022 -15.770 -8.996 1.00 97.94 79 ASP A N 1
ATOM 612 C CA . ASP A 1 79 ? 7.794 -15.694 -10.442 1.00 97.94 79 ASP A CA 1
ATOM 613 C C . ASP A 1 79 ? 7.764 -14.260 -11.000 1.00 97.94 79 ASP A C 1
ATOM 615 O O . ASP A 1 79 ? 7.054 -13.953 -11.969 1.00 97.94 79 ASP A O 1
ATOM 619 N N . PHE A 1 80 ? 8.563 -13.379 -10.394 1.00 98.38 80 PHE A N 1
ATOM 620 C CA . PHE A 1 80 ? 8.657 -11.984 -10.780 1.00 98.38 80 PHE A CA 1
ATOM 621 C C . PHE A 1 80 ? 9.298 -11.844 -12.149 1.00 98.38 80 PHE A C 1
ATOM 623 O O . PHE A 1 80 ? 10.353 -12.413 -12.437 1.00 98.38 80 PHE A O 1
ATOM 630 N N . GLN A 1 81 ? 8.663 -11.054 -12.998 1.00 97.81 81 GLN A N 1
ATOM 631 C CA . GLN A 1 81 ? 9.136 -10.747 -14.330 1.00 97.81 81 GLN A CA 1
ATOM 632 C C . GLN A 1 81 ? 8.972 -9.266 -14.587 1.00 97.81 81 GLN A C 1
ATOM 634 O O . GLN A 1 81 ? 7.888 -8.709 -14.425 1.00 97.81 81 GLN A O 1
ATOM 639 N N . PHE A 1 82 ? 10.055 -8.670 -15.051 1.00 96.06 82 PHE A N 1
ATOM 640 C CA . PHE A 1 82 ? 10.091 -7.325 -15.569 1.00 96.06 82 PHE A CA 1
ATOM 641 C C . PHE A 1 82 ? 10.534 -7.355 -17.033 1.00 96.06 82 PHE A C 1
ATOM 643 O O . PHE A 1 82 ? 11.505 -8.019 -17.408 1.00 96.06 82 PHE A O 1
ATOM 650 N N . SER A 1 83 ? 9.840 -6.573 -17.847 1.00 94.56 83 SER A N 1
ATOM 651 C CA . SER A 1 83 ? 10.206 -6.162 -19.198 1.00 94.56 83 SER A CA 1
ATOM 652 C C . SER A 1 83 ? 9.593 -4.777 -19.460 1.00 94.56 83 SER A C 1
ATOM 654 O O . SER A 1 83 ? 8.715 -4.376 -18.696 1.00 94.56 83 SER A O 1
ATOM 656 N N . PRO A 1 84 ? 9.966 -4.057 -20.533 1.00 90.38 84 PRO A N 1
ATOM 657 C CA . PRO A 1 84 ? 9.429 -2.713 -20.779 1.00 90.38 84 PRO A CA 1
ATOM 658 C C . PRO A 1 84 ? 7.897 -2.640 -20.848 1.00 90.38 84 PRO A C 1
ATOM 660 O O . PRO A 1 84 ? 7.320 -1.612 -20.525 1.00 90.38 84 PRO A O 1
ATOM 663 N N . ASN A 1 85 ? 7.250 -3.743 -21.229 1.00 90.19 85 ASN A N 1
ATOM 664 C CA . ASN A 1 85 ? 5.813 -3.803 -21.492 1.00 90.19 85 ASN A CA 1
ATOM 665 C C . ASN A 1 85 ? 5.033 -4.551 -20.404 1.00 90.19 85 ASN A C 1
ATOM 667 O O . ASN A 1 85 ? 3.805 -4.589 -20.435 1.00 90.19 85 ASN A O 1
ATOM 671 N N . VAL A 1 86 ? 5.725 -5.255 -19.500 1.00 94.12 86 VAL A N 1
ATOM 672 C CA . VAL A 1 86 ? 5.089 -6.123 -18.502 1.00 94.12 86 VAL A CA 1
ATOM 673 C C . VAL A 1 86 ? 5.911 -6.154 -17.227 1.00 94.12 86 VAL A C 1
ATOM 675 O O . VAL A 1 86 ? 7.084 -6.532 -17.250 1.00 94.12 86 VAL A O 1
ATOM 678 N N . ILE A 1 87 ? 5.242 -5.890 -16.111 1.00 97.12 87 ILE A N 1
ATOM 679 C CA . ILE A 1 87 ? 5.702 -6.196 -14.762 1.00 97.12 87 ILE A CA 1
ATOM 680 C C . ILE A 1 87 ? 4.686 -7.155 -14.151 1.00 97.12 87 ILE A C 1
ATOM 682 O O . ILE A 1 87 ? 3.501 -6.843 -14.085 1.00 97.12 87 ILE A O 1
ATOM 686 N N . ARG A 1 88 ? 5.115 -8.334 -13.713 1.00 98.38 88 ARG A N 1
ATOM 687 C CA . ARG A 1 88 ? 4.229 -9.300 -13.054 1.00 98.38 88 ARG A CA 1
ATOM 688 C C . ARG A 1 88 ? 4.947 -10.054 -11.962 1.00 98.38 88 ARG A C 1
ATOM 690 O O . ARG A 1 88 ? 6.159 -10.224 -12.034 1.00 98.38 88 ARG A O 1
ATOM 697 N N . GLY A 1 89 ? 4.199 -10.553 -10.998 1.00 98.44 89 GLY A N 1
ATOM 698 C CA . GLY A 1 89 ? 4.754 -11.364 -9.929 1.00 98.44 89 GLY A CA 1
ATOM 699 C C . GLY A 1 89 ? 3.687 -11.801 -8.947 1.00 98.44 89 GLY A C 1
ATOM 700 O O . GLY A 1 89 ? 2.551 -11.328 -8.976 1.00 98.44 89 GLY A O 1
ATOM 701 N N . ASN A 1 90 ? 4.073 -12.725 -8.083 1.00 98.75 90 ASN A N 1
ATOM 702 C CA . ASN A 1 90 ? 3.249 -13.210 -6.996 1.00 98.75 90 ASN A CA 1
ATOM 703 C C . ASN A 1 90 ? 3.913 -12.847 -5.669 1.00 98.75 90 ASN A C 1
ATOM 705 O O . ASN A 1 90 ? 4.896 -13.471 -5.273 1.00 98.75 90 ASN A O 1
ATOM 709 N N . LEU A 1 91 ? 3.420 -11.791 -5.026 1.00 98.69 91 LEU A N 1
ATOM 710 C CA . LEU A 1 91 ? 3.877 -11.387 -3.705 1.00 98.69 91 LEU A CA 1
ATOM 711 C C . LEU A 1 91 ? 3.080 -12.186 -2.675 1.00 98.69 91 LEU A C 1
ATOM 713 O O . LEU A 1 91 ? 1.929 -11.860 -2.390 1.00 98.69 91 LEU A O 1
ATOM 717 N N . GLU A 1 92 ? 3.692 -13.239 -2.145 1.00 98.38 92 GLU A N 1
ATOM 718 C CA . GLU A 1 92 ? 3.080 -14.156 -1.177 1.00 98.38 92 GLU A CA 1
ATOM 719 C C . GLU A 1 92 ? 2.989 -13.532 0.220 1.00 98.38 92 GLU A C 1
ATOM 721 O O . GLU A 1 92 ? 2.069 -13.831 0.986 1.00 98.38 92 GLU A O 1
ATOM 726 N N . GLY A 1 93 ? 3.911 -12.623 0.541 1.00 97.88 93 GLY A N 1
ATOM 727 C CA . GLY A 1 93 ? 3.890 -11.897 1.801 1.00 97.88 93 GLY A CA 1
ATOM 728 C C . GLY A 1 93 ? 4.824 -10.698 1.824 1.00 97.88 93 GLY A C 1
ATOM 729 O O . GLY A 1 93 ? 5.955 -10.753 1.353 1.00 97.88 93 GLY A O 1
ATOM 730 N N . PHE A 1 94 ? 4.345 -9.617 2.422 1.00 98.56 94 PHE A N 1
ATOM 731 C CA . PHE A 1 94 ? 5.122 -8.452 2.802 1.00 98.56 94 PHE A CA 1
ATOM 732 C C . PHE A 1 94 ? 4.600 -7.915 4.138 1.00 98.56 94 PHE A C 1
ATOM 734 O O . PHE A 1 94 ? 3.390 -7.795 4.331 1.00 98.56 94 PHE A O 1
ATOM 741 N N . SER A 1 95 ? 5.507 -7.635 5.070 1.00 98.69 95 SER A N 1
ATOM 742 C CA . SER A 1 95 ? 5.187 -7.090 6.392 1.00 98.69 95 SER A CA 1
ATOM 743 C C . SER A 1 95 ? 6.330 -6.218 6.887 1.00 98.69 95 SER A C 1
ATOM 745 O O . SER A 1 95 ? 7.486 -6.517 6.587 1.00 98.69 95 SER A O 1
ATOM 747 N N . PHE A 1 96 ? 6.033 -5.201 7.688 1.00 98.25 96 PHE A N 1
ATOM 748 C CA . PHE A 1 96 ? 7.047 -4.388 8.361 1.00 98.25 96 PHE A CA 1
ATOM 749 C C . PHE A 1 96 ? 6.446 -3.619 9.538 1.00 98.25 96 PHE A C 1
ATOM 751 O O . PHE A 1 96 ? 5.231 -3.424 9.622 1.00 98.25 96 PHE A O 1
ATOM 758 N N . LYS A 1 97 ? 7.324 -3.092 10.392 1.00 98.25 97 LYS A N 1
ATOM 759 C CA . LYS A 1 97 ? 7.004 -2.058 11.384 1.00 98.25 97 LYS A CA 1
ATOM 760 C C . LYS A 1 97 ? 7.886 -0.847 11.145 1.00 98.25 97 LYS A C 1
ATOM 762 O O . LYS A 1 97 ? 9.052 -1.006 10.810 1.00 98.25 97 LYS A O 1
ATOM 767 N N . GLU A 1 98 ? 7.352 0.347 11.328 1.00 97.12 98 GLU A N 1
ATOM 768 C CA . GLU A 1 98 ? 8.085 1.606 11.210 1.00 97.12 98 GLU A CA 1
ATOM 769 C C . GLU A 1 98 ? 8.071 2.337 12.564 1.00 97.12 98 GLU A C 1
ATOM 771 O O . GLU A 1 98 ? 7.102 2.229 13.320 1.00 97.12 98 GLU A O 1
ATOM 776 N N . LYS A 1 99 ? 9.135 3.078 12.909 1.00 95.25 99 LYS A N 1
ATOM 777 C CA . LYS A 1 99 ? 9.263 3.732 14.231 1.00 95.25 99 LYS A CA 1
ATOM 778 C C . LYS A 1 99 ? 8.148 4.732 14.569 1.00 95.25 99 LYS A C 1
ATOM 780 O O . LYS A 1 99 ? 7.928 4.987 15.751 1.00 95.25 99 LYS A O 1
ATOM 785 N N . SER A 1 100 ? 7.441 5.289 13.584 1.00 94.06 100 SER A N 1
ATOM 786 C CA . SER A 1 100 ? 6.259 6.142 13.788 1.00 94.06 100 SER A CA 1
ATOM 787 C C . SER A 1 100 ? 5.048 5.385 14.337 1.00 94.06 100 SER A C 1
ATOM 789 O O . SER A 1 100 ? 4.097 6.009 14.810 1.00 94.06 100 SER A O 1
ATOM 791 N N . GLY A 1 101 ? 5.069 4.050 14.280 1.00 94.62 101 GLY A N 1
ATOM 792 C CA . GLY A 1 101 ? 3.941 3.180 14.596 1.00 94.62 101 GLY A CA 1
ATOM 793 C C . GLY A 1 101 ? 3.153 2.718 13.369 1.00 94.62 101 GLY A C 1
ATOM 794 O O . GLY A 1 101 ? 2.209 1.947 13.535 1.00 94.62 101 GLY A O 1
ATOM 795 N N . LEU A 1 102 ? 3.519 3.148 12.152 1.00 95.69 102 LEU A N 1
ATOM 796 C CA . LEU A 1 102 ? 2.981 2.561 10.924 1.00 95.69 102 LEU A CA 1
ATOM 797 C C . LEU A 1 102 ? 3.417 1.092 10.818 1.00 95.69 102 LEU A C 1
ATOM 799 O O . LEU A 1 102 ? 4.592 0.765 10.984 1.00 95.69 102 LEU A O 1
ATOM 803 N N . GLN A 1 103 ? 2.469 0.210 10.524 1.00 97.31 103 GLN A N 1
ATOM 804 C CA . GLN A 1 103 ? 2.703 -1.227 10.461 1.00 97.31 103 GLN A CA 1
ATOM 805 C C . GLN A 1 103 ? 1.853 -1.849 9.359 1.00 97.31 103 GLN A C 1
ATOM 807 O O . GLN A 1 103 ? 0.684 -1.503 9.192 1.00 97.31 103 GLN A O 1
ATOM 812 N N . VAL A 1 104 ? 2.454 -2.794 8.642 1.00 98.38 104 VAL A N 1
ATOM 813 C CA . VAL A 1 104 ? 1.758 -3.706 7.737 1.00 98.38 104 VAL A CA 1
ATOM 814 C C . VAL A 1 104 ? 1.978 -5.112 8.268 1.00 98.38 104 VAL A C 1
ATOM 816 O O . VAL A 1 104 ? 3.112 -5.590 8.308 1.00 98.38 104 VAL A O 1
ATOM 819 N N . ASP A 1 105 ? 0.893 -5.757 8.682 1.00 98.44 105 ASP A N 1
ATOM 820 C CA . ASP A 1 105 ? 0.900 -7.127 9.202 1.00 98.44 105 ASP A CA 1
ATOM 821 C C . ASP A 1 105 ? 0.934 -8.144 8.071 1.00 98.44 105 ASP A C 1
ATOM 823 O O . ASP A 1 105 ? 1.587 -9.185 8.161 1.00 98.44 105 ASP A O 1
ATOM 827 N N . LYS A 1 106 ? 0.231 -7.825 6.983 1.00 98.56 106 LYS A N 1
ATOM 828 C CA . LYS A 1 106 ? 0.139 -8.680 5.812 1.00 98.56 106 LYS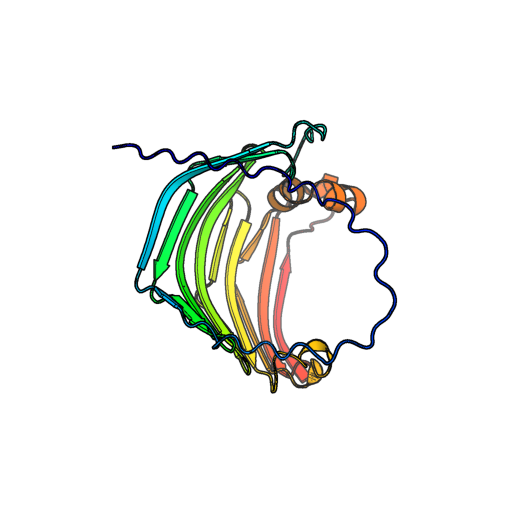 A CA 1
ATOM 829 C C . LYS A 1 106 ? -0.133 -7.851 4.577 1.00 98.56 106 LYS A C 1
ATOM 831 O O . LYS A 1 106 ? -1.099 -7.102 4.524 1.00 98.56 106 LYS A O 1
ATOM 836 N N . PHE A 1 107 ? 0.672 -8.059 3.556 1.00 98.69 107 PHE A N 1
ATOM 837 C CA . PHE A 1 107 ? 0.403 -7.607 2.206 1.00 98.69 107 PHE A CA 1
ATOM 838 C C . PHE A 1 107 ? 0.708 -8.763 1.264 1.00 98.69 107 PHE A C 1
ATOM 840 O O . PHE A 1 107 ? 1.827 -9.270 1.252 1.00 98.69 107 PHE A O 1
ATOM 847 N N . LYS A 1 108 ? -0.275 -9.197 0.482 1.00 98.62 108 LYS A N 1
ATOM 848 C CA . LYS A 1 108 ? -0.070 -10.199 -0.567 1.00 98.62 108 LYS A CA 1
ATOM 849 C C . LYS A 1 108 ? -0.925 -9.890 -1.780 1.00 98.62 108 LYS A C 1
ATOM 851 O O . LYS A 1 108 ? -1.985 -9.286 -1.634 1.00 98.62 108 LYS A O 1
ATOM 856 N N . THR A 1 109 ? -0.465 -10.289 -2.958 1.00 98.75 109 THR A N 1
ATOM 857 C CA . THR A 1 109 ? -1.205 -10.127 -4.214 1.00 98.75 109 THR A CA 1
ATOM 858 C C . THR A 1 109 ? -0.507 -10.851 -5.357 1.00 98.75 109 THR A C 1
ATOM 860 O O . THR A 1 109 ? 0.724 -10.860 -5.445 1.00 98.75 109 THR A O 1
ATOM 863 N N . TYR A 1 110 ? -1.297 -11.376 -6.286 1.00 98.69 110 TYR A N 1
ATOM 864 C CA . TYR A 1 110 ? -0.825 -11.680 -7.626 1.00 98.69 110 TYR A CA 1
ATOM 865 C C . TYR A 1 110 ? -1.100 -10.484 -8.532 1.00 98.69 110 TYR A C 1
ATOM 867 O O . TYR A 1 110 ? -2.254 -10.096 -8.732 1.00 98.69 110 TYR A O 1
ATOM 875 N N . PHE A 1 111 ? -0.045 -9.895 -9.087 1.00 98.69 111 PHE A N 1
ATOM 876 C CA . PHE A 1 111 ? -0.148 -8.654 -9.841 1.00 98.69 111 PHE A CA 1
ATOM 877 C C . PHE A 1 111 ? 0.400 -8.789 -11.258 1.00 98.69 111 PHE A C 1
ATOM 879 O O . PHE A 1 111 ? 1.345 -9.535 -11.533 1.00 98.69 111 PHE A O 1
ATOM 886 N N . LEU A 1 112 ? -0.191 -8.012 -12.156 1.00 98.56 112 LEU A N 1
ATOM 887 C CA . LEU A 1 112 ? 0.301 -7.779 -13.501 1.00 98.56 112 LEU A CA 1
ATOM 888 C C . LEU A 1 112 ? 0.017 -6.326 -13.862 1.00 98.56 112 LEU A C 1
ATOM 890 O O . LEU A 1 112 ? -1.099 -5.855 -13.686 1.00 98.56 112 LEU A O 1
ATOM 894 N N . TYR A 1 113 ? 1.018 -5.653 -14.397 1.00 97.19 113 TYR A N 1
ATOM 895 C CA . TYR A 1 113 ? 0.915 -4.371 -15.067 1.00 97.19 113 TYR A CA 1
ATOM 896 C C . TYR A 1 113 ? 1.466 -4.556 -16.475 1.00 97.19 113 TYR A C 1
ATOM 898 O O . TYR A 1 113 ? 2.618 -4.967 -16.624 1.00 97.19 113 TYR A O 1
ATOM 906 N N . GLY A 1 114 ? 0.664 -4.301 -17.503 1.00 96.19 114 GLY A N 1
ATOM 907 C CA . GLY A 1 114 ? 1.139 -4.369 -18.880 1.00 96.19 114 GLY A CA 1
ATOM 908 C C . GLY A 1 114 ? 0.366 -3.493 -19.855 1.00 96.19 114 GLY A C 1
ATOM 909 O O . GLY A 1 114 ? -0.563 -2.788 -19.470 1.00 96.19 114 GLY A O 1
ATOM 910 N N . ASP A 1 115 ? 0.742 -3.557 -21.133 1.00 94.62 115 ASP A N 1
ATOM 911 C CA . ASP A 1 115 ? 0.288 -2.615 -22.174 1.00 94.62 115 ASP A CA 1
ATOM 912 C C . ASP A 1 115 ? -1.231 -2.526 -22.375 1.00 94.62 115 ASP A C 1
ATOM 914 O O . ASP A 1 115 ? -1.728 -1.486 -22.799 1.00 94.62 115 ASP A O 1
ATOM 918 N N . GLN A 1 116 ? -1.969 -3.604 -22.088 1.00 95.75 116 GLN A N 1
ATOM 919 C CA . GLN A 1 116 ? -3.419 -3.696 -22.337 1.00 95.75 116 GLN A CA 1
ATOM 920 C C . GLN A 1 116 ? -4.233 -4.142 -21.119 1.00 95.75 116 GLN A C 1
ATOM 922 O O . GLN A 1 116 ? -5.463 -4.153 -21.150 1.00 95.75 116 GLN A O 1
ATOM 927 N N . THR A 1 117 ? -3.569 -4.571 -20.049 1.00 97.06 117 THR A N 1
ATOM 928 C CA . THR A 1 117 ? -4.259 -5.066 -18.862 1.00 97.06 117 THR A CA 1
ATOM 929 C C . THR A 1 117 ? -3.404 -4.857 -17.629 1.00 97.06 117 THR A C 1
ATOM 931 O O . THR A 1 117 ? -2.186 -5.042 -17.658 1.00 97.06 117 THR A O 1
ATOM 934 N N . THR A 1 118 ? -4.065 -4.472 -16.547 1.00 97.62 118 THR A N 1
ATOM 935 C CA . THR A 1 118 ? -3.488 -4.421 -15.211 1.00 97.62 118 THR A CA 1
ATOM 936 C C . THR A 1 118 ? -4.434 -5.126 -14.267 1.00 97.62 118 THR A C 1
ATOM 938 O O . THR A 1 118 ? -5.640 -4.891 -14.303 1.00 97.62 118 THR A O 1
ATOM 941 N N . PHE A 1 119 ? -3.909 -5.975 -13.395 1.00 98.62 119 PHE A N 1
ATOM 942 C CA . PHE A 1 119 ? -4.709 -6.549 -12.332 1.00 98.62 119 PHE A CA 1
ATOM 943 C C . PHE A 1 119 ? -3.933 -6.691 -11.034 1.00 98.62 119 PHE A C 1
ATOM 945 O O . PHE A 1 119 ? -2.716 -6.877 -11.015 1.00 98.62 119 PHE A O 1
ATOM 952 N N . ILE A 1 120 ? -4.705 -6.695 -9.956 1.00 98.38 120 ILE A N 1
ATOM 953 C CA . ILE A 1 120 ? -4.351 -7.290 -8.676 1.00 98.38 120 ILE A CA 1
ATOM 954 C C . ILE A 1 120 ? -5.395 -8.360 -8.366 1.00 98.38 120 ILE A C 1
ATOM 956 O O . ILE A 1 120 ? -6.601 -8.136 -8.499 1.00 98.38 120 ILE A O 1
ATOM 960 N N . LYS A 1 121 ? -4.928 -9.546 -7.997 1.00 98.44 121 LYS A N 1
ATOM 961 C CA . LYS A 1 121 ? -5.762 -10.694 -7.645 1.00 98.44 121 LYS A CA 1
ATOM 962 C C . LYS A 1 121 ? -5.330 -11.245 -6.305 1.00 98.44 121 LYS A C 1
ATOM 964 O O . LYS A 1 121 ? -4.150 -11.184 -5.965 1.00 98.44 121 LYS A O 1
ATOM 969 N N . ASP A 1 122 ? -6.297 -11.773 -5.565 1.00 98.06 122 ASP A N 1
ATOM 970 C CA . ASP A 1 122 ? -6.092 -12.279 -4.206 1.00 98.06 122 ASP A CA 1
ATOM 971 C C . ASP A 1 122 ? -5.382 -11.253 -3.302 1.00 98.06 122 ASP A C 1
ATOM 973 O O . ASP A 1 122 ? -4.574 -11.619 -2.439 1.00 98.06 122 ASP A O 1
ATOM 977 N N . PHE A 1 123 ? -5.671 -9.961 -3.526 1.00 98.75 123 PHE A N 1
ATOM 978 C CA . PHE A 1 123 ? -5.057 -8.871 -2.784 1.00 98.75 123 PHE A CA 1
ATOM 979 C C . PHE A 1 123 ? -5.572 -8.883 -1.354 1.00 98.75 123 PHE A C 1
ATOM 981 O O . PHE A 1 123 ? -6.778 -8.795 -1.124 1.00 98.75 123 PHE A O 1
ATOM 988 N N . ILE A 1 124 ? -4.642 -8.958 -0.407 1.00 98.69 124 ILE A N 1
ATOM 989 C CA . ILE A 1 124 ? -4.915 -8.781 1.013 1.00 98.69 124 ILE A CA 1
ATOM 990 C C . ILE A 1 124 ? -3.949 -7.741 1.558 1.00 98.69 124 ILE A C 1
ATOM 992 O O . ILE A 1 124 ? -2.739 -7.903 1.405 1.00 98.69 124 ILE A O 1
ATOM 996 N N . LEU A 1 125 ? -4.487 -6.730 2.234 1.00 98.50 125 LEU A N 1
ATOM 997 C CA . LEU A 1 125 ? -3.738 -5.812 3.088 1.00 98.50 125 LEU A CA 1
ATOM 998 C C . LEU A 1 125 ? -4.339 -5.859 4.491 1.00 98.50 125 LEU A C 1
ATOM 1000 O O . LEU A 1 125 ? -5.531 -5.622 4.648 1.00 98.50 125 LEU A O 1
ATOM 1004 N N . GLU A 1 126 ? -3.522 -6.131 5.498 1.00 98.62 126 GLU A N 1
ATOM 1005 C CA . GLU A 1 126 ? -3.885 -6.062 6.911 1.00 98.62 126 GLU A CA 1
ATOM 1006 C C . GLU A 1 126 ? -2.880 -5.168 7.645 1.00 98.62 126 GLU A C 1
ATOM 1008 O O . GLU A 1 126 ? -1.662 -5.268 7.461 1.00 98.62 126 GLU A O 1
ATOM 1013 N N . THR A 1 127 ? -3.420 -4.285 8.470 1.00 98.38 127 THR A N 1
ATOM 1014 C CA . THR A 1 127 ? -2.715 -3.422 9.421 1.00 98.38 127 THR A CA 1
ATOM 1015 C C . THR A 1 127 ? -3.416 -3.563 10.779 1.00 98.38 127 THR A C 1
ATOM 1017 O O . THR A 1 127 ? -4.481 -4.188 10.858 1.00 98.38 127 THR A O 1
ATOM 1020 N N . PRO A 1 128 ? -2.923 -2.919 11.853 1.00 97.25 128 PRO A N 1
ATOM 1021 C CA . PRO A 1 128 ? -3.577 -3.018 13.154 1.00 97.25 128 PRO A CA 1
ATOM 1022 C C . PRO A 1 128 ? -5.039 -2.543 13.179 1.00 97.25 128 PRO A C 1
ATOM 1024 O O . PRO A 1 128 ? -5.799 -2.998 14.033 1.00 97.25 128 PRO A O 1
ATOM 1027 N N . ASN A 1 129 ? -5.442 -1.634 12.279 1.00 96.75 129 ASN A N 1
ATOM 1028 C CA . ASN A 1 129 ? -6.799 -1.076 12.254 1.00 96.75 129 ASN A CA 1
ATOM 1029 C C . ASN A 1 129 ? -7.511 -1.201 10.895 1.00 96.75 129 ASN A C 1
ATOM 1031 O O . ASN A 1 129 ? -8.642 -0.727 10.776 1.00 96.75 129 ASN A O 1
ATOM 1035 N N . SER A 1 130 ? -6.888 -1.810 9.882 1.00 97.88 130 SER A N 1
ATOM 1036 C CA . SER A 1 130 ? -7.444 -1.909 8.529 1.00 97.88 130 SER A CA 1
ATOM 1037 C C . SER A 1 130 ? -7.313 -3.318 7.958 1.00 97.88 130 SER A C 1
ATOM 1039 O O . SER A 1 130 ? -6.341 -4.029 8.205 1.00 97.88 130 SER A O 1
ATOM 1041 N N . LYS A 1 131 ? -8.282 -3.699 7.125 1.00 98.25 131 LYS A N 1
ATOM 1042 C CA . LYS A 1 131 ? -8.252 -4.913 6.307 1.00 98.25 131 LYS A CA 1
ATOM 1043 C C . LYS A 1 131 ? -8.814 -4.600 4.931 1.00 98.25 131 LYS A C 1
ATOM 1045 O O . LYS A 1 131 ? -9.895 -4.033 4.831 1.00 98.25 131 LYS A O 1
ATOM 1050 N N . PHE A 1 132 ? -8.145 -5.050 3.884 1.00 98.31 132 PHE A N 1
ATOM 1051 C CA . PHE A 1 132 ? -8.675 -5.038 2.529 1.00 98.31 132 PHE A CA 1
ATOM 1052 C C . PHE A 1 132 ? -8.557 -6.420 1.907 1.00 98.31 132 PHE A C 1
ATOM 1054 O O . PHE A 1 132 ? -7.497 -7.032 1.978 1.00 98.31 132 PHE A O 1
ATOM 1061 N N . ASP A 1 133 ? -9.642 -6.881 1.292 1.00 98.50 133 ASP A N 1
ATOM 1062 C CA . ASP A 1 133 ? -9.710 -8.067 0.438 1.00 98.50 133 ASP A CA 1
ATOM 1063 C C . ASP A 1 133 ? -10.311 -7.637 -0.897 1.00 98.50 133 ASP A C 1
ATOM 1065 O O . ASP A 1 133 ? -11.479 -7.234 -0.972 1.00 98.50 133 ASP A O 1
ATOM 1069 N N . ALA A 1 134 ? -9.470 -7.642 -1.933 1.00 98.44 134 ALA A N 1
ATOM 1070 C CA . ALA A 1 134 ? -9.832 -7.086 -3.224 1.00 98.44 134 ALA A CA 1
ATOM 1071 C C . ALA A 1 134 ? -9.332 -7.908 -4.413 1.00 98.44 134 ALA A C 1
ATOM 1073 O O . ALA A 1 134 ? -8.295 -8.571 -4.392 1.00 98.44 134 ALA A O 1
ATOM 1074 N N . ASN A 1 135 ? -10.078 -7.800 -5.503 1.00 98.69 135 ASN A N 1
ATOM 1075 C CA . ASN A 1 135 ? -9.668 -8.180 -6.841 1.00 98.69 135 ASN A CA 1
ATOM 1076 C C . ASN A 1 135 ? -10.037 -7.027 -7.768 1.00 98.69 135 ASN A C 1
ATOM 1078 O O . ASN A 1 135 ? -11.182 -6.577 -7.777 1.00 98.69 135 ASN A O 1
ATOM 1082 N N . VAL A 1 136 ? -9.067 -6.543 -8.535 1.00 98.50 136 VAL A N 1
ATOM 1083 C CA . VAL A 1 136 ? -9.270 -5.447 -9.482 1.00 98.50 136 VAL A CA 1
ATOM 1084 C C . VAL A 1 136 ? -8.601 -5.824 -10.785 1.00 98.50 136 VAL A C 1
ATOM 1086 O O . VAL A 1 136 ? -7.427 -6.179 -10.802 1.00 98.50 136 VAL A O 1
ATOM 1089 N N . THR A 1 137 ? -9.347 -5.756 -11.880 1.00 98.62 137 THR A N 1
ATOM 1090 C CA . THR A 1 137 ? -8.828 -5.914 -13.237 1.00 98.62 137 THR A CA 1
ATOM 1091 C C . THR A 1 137 ? -9.243 -4.713 -14.069 1.00 98.62 137 THR A C 1
ATOM 1093 O O . THR A 1 137 ? -10.413 -4.340 -14.098 1.00 98.62 137 THR A O 1
ATOM 1096 N N . LEU A 1 138 ? -8.271 -4.134 -14.759 1.00 97.62 138 LEU A N 1
ATOM 1097 C CA . LEU A 1 138 ? -8.429 -3.061 -15.723 1.00 97.62 138 LEU A CA 1
ATOM 1098 C C . LEU A 1 138 ? -7.980 -3.583 -17.086 1.00 97.62 138 LEU A C 1
ATOM 1100 O O . LEU A 1 138 ? -6.913 -4.186 -17.188 1.00 97.62 138 LEU A O 1
ATOM 1104 N N . ASN A 1 139 ? -8.768 -3.341 -18.128 1.00 97.44 139 ASN A N 1
ATOM 1105 C CA . ASN A 1 139 ? -8.387 -3.628 -19.508 1.00 97.44 139 ASN A CA 1
ATOM 1106 C C . ASN A 1 139 ? -8.538 -2.365 -20.347 1.00 97.44 139 ASN A C 1
ATOM 1108 O O . ASN A 1 139 ? -9.574 -1.707 -20.302 1.00 97.44 139 ASN A O 1
ATOM 1112 N N . TYR A 1 140 ? -7.514 -2.050 -21.123 1.00 95.62 140 TYR A N 1
ATOM 1113 C CA . TYR A 1 140 ? -7.411 -0.828 -21.912 1.00 95.62 140 TYR A CA 1
ATOM 1114 C C . TYR A 1 140 ? -6.652 -1.117 -23.209 1.00 95.62 140 TYR A C 1
ATOM 1116 O O . TYR A 1 140 ? -6.068 -2.184 -23.386 1.00 95.62 140 TYR A O 1
ATOM 1124 N N . LYS A 1 141 ? -6.684 -0.174 -24.153 1.00 92.88 141 LYS A N 1
ATOM 1125 C CA . LYS A 1 141 ? -6.035 -0.340 -25.465 1.00 92.88 141 LYS A CA 1
ATOM 1126 C C . LYS A 1 141 ? -4.526 -0.100 -25.405 1.00 92.88 141 LYS A C 1
ATOM 1128 O O . LYS A 1 141 ? -3.774 -0.799 -26.075 1.00 92.88 141 LYS A O 1
ATOM 1133 N N . ASP A 1 142 ? -4.116 0.907 -24.640 1.00 90.38 142 ASP A N 1
ATOM 1134 C CA . ASP A 1 142 ? -2.727 1.337 -24.487 1.00 90.38 142 ASP A CA 1
ATOM 1135 C C . ASP A 1 142 ? -2.565 2.021 -23.128 1.00 90.38 142 ASP A C 1
ATOM 1137 O O . ASP A 1 142 ? -3.227 3.025 -22.849 1.00 90.38 142 ASP A O 1
ATOM 1141 N N . VAL A 1 143 ? -1.684 1.480 -22.288 1.00 89.19 143 VAL A N 1
ATOM 1142 C CA . VAL A 1 143 ? -1.402 2.019 -20.954 1.00 89.19 143 VAL A CA 1
ATOM 1143 C C . VAL A 1 143 ? -0.916 3.470 -20.994 1.00 89.19 143 VAL A C 1
ATOM 1145 O O . VAL A 1 143 ? -1.247 4.256 -20.109 1.00 89.19 143 VAL A O 1
ATOM 1148 N N . ASN A 1 144 ? -0.201 3.862 -22.052 1.00 88.38 144 ASN A N 1
ATOM 1149 C CA . ASN A 1 144 ? 0.344 5.213 -22.196 1.00 88.38 144 ASN A CA 1
ATOM 1150 C C . ASN A 1 144 ? -0.741 6.253 -22.499 1.00 88.38 144 ASN A C 1
ATOM 1152 O O . ASN A 1 144 ? -0.520 7.445 -22.313 1.00 88.38 144 ASN A O 1
ATOM 1156 N N . LYS A 1 145 ? -1.917 5.800 -22.948 1.00 87.00 145 LYS A N 1
ATOM 1157 C CA . LYS A 1 145 ? -3.076 6.642 -23.275 1.00 87.00 145 LYS A CA 1
ATOM 1158 C C . LYS A 1 145 ? -4.238 6.436 -22.315 1.00 87.00 145 LYS A C 1
ATOM 1160 O O . LYS A 1 145 ? -5.347 6.892 -22.586 1.00 87.00 145 LYS A O 1
ATOM 1165 N N . LEU A 1 146 ? -4.004 5.764 -21.187 1.00 86.25 146 LEU A N 1
ATOM 1166 C CA . LEU A 1 146 ? -5.054 5.464 -20.219 1.00 86.25 146 LEU A CA 1
ATOM 1167 C C . LEU A 1 146 ? -5.737 6.739 -19.701 1.00 86.25 146 LEU A C 1
ATOM 1169 O O . LEU A 1 146 ? -6.955 6.768 -19.560 1.00 86.25 146 LEU A O 1
ATOM 1173 N N . SER A 1 147 ? -4.969 7.811 -19.485 1.00 87.06 147 SER A N 1
ATOM 1174 C CA . SER A 1 147 ? -5.502 9.112 -19.060 1.00 87.06 147 SER A CA 1
ATOM 1175 C C . SER A 1 147 ? -6.323 9.827 -20.141 1.00 87.06 147 SER A C 1
ATOM 1177 O O . SER A 1 147 ? -7.152 10.666 -19.805 1.00 87.06 147 SER A O 1
ATOM 1179 N N . GLU A 1 148 ? -6.089 9.526 -21.422 1.00 90.75 148 GLU A N 1
ATOM 1180 C CA . GLU A 1 148 ? -6.787 10.143 -22.562 1.00 90.75 148 GLU A CA 1
ATOM 1181 C C . GLU A 1 148 ? -8.090 9.414 -22.914 1.00 90.75 148 GLU A C 1
ATOM 1183 O O . GLU A 1 148 ? -9.003 10.030 -23.456 1.00 90.75 148 GLU A O 1
ATOM 1188 N N . HIS A 1 149 ? -8.165 8.113 -22.617 1.00 87.56 149 HIS A N 1
ATOM 1189 C CA . HIS A 1 149 ? -9.261 7.220 -23.005 1.00 87.56 149 HIS A CA 1
ATOM 1190 C C . HIS A 1 149 ? -9.747 6.376 -21.826 1.00 87.56 149 HIS A C 1
ATOM 1192 O O . HIS A 1 149 ? -9.889 5.150 -21.915 1.00 87.56 149 HIS A O 1
ATOM 1198 N N . LEU A 1 150 ? -9.969 7.027 -20.685 1.00 89.06 150 LEU A N 1
ATOM 1199 C CA . LEU A 1 150 ? -10.392 6.334 -19.475 1.00 89.06 150 LEU A CA 1
ATOM 1200 C C . LEU A 1 150 ? -11.780 5.706 -19.658 1.00 89.06 150 LEU A C 1
ATOM 1202 O O . LEU A 1 150 ? -12.005 4.599 -19.183 1.00 89.06 150 LEU A O 1
ATOM 1206 N N . GLU A 1 151 ? -12.677 6.364 -20.396 1.00 92.06 151 GLU A N 1
ATOM 1207 C CA . GLU A 1 151 ? -14.049 5.927 -20.678 1.00 92.06 151 GLU A CA 1
ATOM 1208 C C . GLU A 1 151 ? -14.133 4.551 -21.354 1.00 92.06 151 GLU A C 1
ATOM 1210 O O . GLU A 1 151 ? -15.060 3.787 -21.077 1.00 92.06 151 GLU A O 1
ATOM 1215 N N . ASP A 1 152 ? -13.132 4.216 -22.171 1.00 93.50 152 ASP A N 1
ATOM 1216 C CA . ASP A 1 152 ? -13.008 2.953 -22.905 1.00 93.50 152 ASP A CA 1
ATOM 1217 C C . ASP A 1 152 ? -12.398 1.827 -22.053 1.00 93.50 152 ASP A C 1
ATOM 1219 O O . ASP A 1 152 ? -12.316 0.675 -22.492 1.00 93.50 152 ASP A O 1
ATOM 1223 N N . THR A 1 153 ? -11.943 2.140 -20.840 1.00 95.88 153 THR A N 1
ATOM 1224 C CA . THR A 1 153 ? -11.305 1.165 -19.957 1.00 95.88 153 THR A CA 1
ATOM 1225 C C . THR A 1 153 ? -12.356 0.258 -19.345 1.00 95.88 153 THR A C 1
ATOM 1227 O O . THR A 1 153 ? -13.287 0.715 -18.684 1.00 95.88 153 THR A O 1
ATOM 1230 N N . SER A 1 154 ? -12.202 -1.051 -19.529 1.00 97.31 154 SER A N 1
ATOM 1231 C CA . SER A 1 154 ? -13.024 -2.023 -18.820 1.00 97.31 154 SER A CA 1
ATOM 1232 C C . SER A 1 154 ? -12.489 -2.240 -17.413 1.00 97.31 154 SER A C 1
ATOM 1234 O O . SER A 1 154 ? -11.292 -2.439 -17.219 1.00 97.31 154 SER A O 1
ATOM 1236 N N . VAL A 1 155 ? -13.396 -2.233 -16.446 1.00 97.69 155 VAL A N 1
ATOM 1237 C CA . VAL A 1 155 ? -13.129 -2.394 -15.024 1.00 97.69 155 VAL A CA 1
ATOM 1238 C C . VAL A 1 155 ? -13.919 -3.595 -14.514 1.00 97.69 155 VAL A C 1
ATOM 1240 O O . VAL A 1 155 ? -15.097 -3.752 -14.833 1.00 97.69 155 VAL A O 1
ATOM 1243 N N . ASP A 1 156 ? -13.273 -4.439 -13.717 1.00 98.44 156 ASP A N 1
ATOM 1244 C CA . ASP A 1 156 ? -13.894 -5.489 -12.908 1.00 98.44 156 ASP A CA 1
ATOM 1245 C C . ASP A 1 156 ? -13.314 -5.372 -11.494 1.00 98.44 156 ASP A C 1
ATOM 1247 O O . ASP A 1 156 ? -12.116 -5.580 -11.288 1.00 98.44 156 ASP A O 1
ATOM 1251 N N . VAL A 1 157 ? -14.141 -4.931 -10.548 1.00 98.31 157 VAL A N 1
ATOM 1252 C CA . VAL A 1 157 ? -13.764 -4.629 -9.165 1.00 98.31 157 VAL A CA 1
ATOM 1253 C C . VAL A 1 157 ? -14.644 -5.437 -8.230 1.00 98.31 157 VAL A C 1
ATOM 1255 O O . VAL A 1 157 ? -15.872 -5.332 -8.252 1.00 98.31 157 VAL A O 1
ATOM 1258 N N . LEU A 1 158 ? -13.991 -6.179 -7.346 1.00 98.56 158 LEU A N 1
ATOM 1259 C CA . LEU A 1 158 ? -14.601 -6.840 -6.208 1.00 98.56 158 LEU A CA 1
ATOM 1260 C C . LEU A 1 158 ? -13.794 -6.495 -4.960 1.00 98.56 158 LEU A C 1
ATOM 1262 O O . LEU A 1 158 ? -12.646 -6.909 -4.840 1.00 98.56 158 LEU A O 1
ATOM 1266 N N . ILE A 1 159 ? -14.403 -5.769 -4.032 1.00 98.31 159 ILE A N 1
ATOM 1267 C CA . ILE A 1 159 ? -13.885 -5.472 -2.696 1.00 98.31 159 ILE A CA 1
ATOM 1268 C C . ILE A 1 159 ? -14.913 -6.007 -1.708 1.00 98.31 159 ILE A C 1
ATOM 1270 O O . ILE A 1 159 ? -16.098 -5.695 -1.826 1.00 98.31 159 ILE A O 1
ATOM 1274 N N . LYS A 1 160 ? -14.476 -6.826 -0.756 1.00 97.06 160 LYS A N 1
ATOM 1275 C CA . LYS A 1 160 ? -15.367 -7.475 0.212 1.00 97.06 160 LYS A CA 1
ATOM 1276 C C . LYS A 1 160 ? -14.752 -7.472 1.600 1.00 97.06 160 LYS A C 1
ATOM 1278 O O . LYS A 1 160 ? -13.531 -7.495 1.728 1.00 97.06 160 LYS A O 1
ATOM 1283 N N . GLU A 1 161 ? -15.589 -7.472 2.630 1.00 95.69 161 GLU A N 1
ATOM 1284 C CA . GLU A 1 161 ? -15.184 -7.601 4.035 1.00 95.69 161 GLU A CA 1
ATOM 1285 C C . GLU A 1 161 ? -14.034 -6.653 4.420 1.00 95.69 161 GLU A C 1
ATOM 1287 O O . GLU A 1 161 ? -13.149 -7.003 5.212 1.00 95.69 161 GLU A O 1
ATOM 1292 N N . SER A 1 162 ? -14.023 -5.466 3.810 1.00 97.81 162 SER A N 1
ATOM 1293 C CA . SER A 1 162 ? -12.911 -4.529 3.892 1.00 97.81 162 SER A CA 1
ATOM 1294 C C . SER A 1 162 ? -13.269 -3.354 4.791 1.00 97.81 162 SER A C 1
ATOM 1296 O O . SER A 1 162 ? -14.410 -2.896 4.832 1.00 97.81 162 SER A O 1
ATOM 1298 N N . HIS A 1 163 ? -12.292 -2.859 5.539 1.00 97.06 163 HIS A N 1
ATOM 1299 C CA . HIS A 1 163 ? -12.422 -1.662 6.348 1.00 97.06 163 HIS A CA 1
ATOM 1300 C C . HIS A 1 163 ? -11.101 -0.910 6.453 1.00 97.06 163 HIS A C 1
ATOM 1302 O O . HIS A 1 163 ? -10.026 -1.499 6.537 1.00 97.06 163 HIS A O 1
ATOM 1308 N N . LEU A 1 164 ? -11.210 0.411 6.504 1.00 96.06 164 LEU A N 1
ATOM 1309 C CA . LEU A 1 164 ? -10.109 1.331 6.717 1.00 96.06 164 LEU A CA 1
ATOM 1310 C C . LEU A 1 164 ? -10.184 1.897 8.132 1.00 96.06 164 LEU A C 1
ATOM 1312 O O . LEU A 1 164 ? -11.148 2.585 8.473 1.00 96.06 164 LEU A O 1
ATOM 1316 N N . GLY A 1 165 ? -9.165 1.645 8.940 1.00 95.69 165 GLY A N 1
ATOM 1317 C CA . GLY A 1 165 ? -8.977 2.309 10.220 1.00 95.69 165 GLY A CA 1
ATOM 1318 C C . GLY A 1 165 ? -8.399 3.698 10.006 1.00 95.69 165 GLY A C 1
ATOM 1319 O O . GLY A 1 165 ? -7.273 3.851 9.532 1.00 95.69 165 GLY A O 1
ATOM 1320 N N . LEU A 1 166 ? -9.137 4.738 10.392 1.00 94.81 166 LEU A N 1
ATOM 1321 C CA . LEU A 1 166 ? -8.683 6.120 10.209 1.00 94.81 166 LEU A CA 1
ATOM 1322 C C . LEU A 1 166 ? -7.440 6.452 11.048 1.00 94.81 166 LEU A C 1
ATOM 1324 O O . LEU A 1 166 ? -6.702 7.380 10.721 1.00 94.81 166 LEU A O 1
ATOM 1328 N N . ARG A 1 167 ? -7.150 5.647 12.076 1.00 94.62 167 ARG A N 1
ATOM 1329 C CA . ARG A 1 167 ? -5.907 5.721 12.845 1.00 94.62 167 ARG A CA 1
ATOM 1330 C C . ARG A 1 167 ? -4.682 5.470 11.972 1.00 94.62 167 ARG A C 1
ATOM 1332 O O . ARG A 1 167 ? -3.689 6.177 12.131 1.00 94.62 167 ARG A O 1
ATOM 1339 N N . ASP A 1 168 ? -4.761 4.504 11.061 1.00 95.00 168 ASP A N 1
ATOM 1340 C CA . ASP A 1 168 ? -3.651 4.155 10.172 1.00 95.00 168 ASP A CA 1
ATOM 1341 C C . ASP A 1 168 ? -3.423 5.259 9.136 1.00 95.00 168 ASP A C 1
ATOM 1343 O O . ASP A 1 168 ? -2.283 5.627 8.863 1.00 95.00 168 ASP A O 1
ATOM 1347 N N . VAL A 1 169 ? -4.503 5.861 8.623 1.00 93.62 169 VAL A N 1
ATOM 1348 C CA . VAL A 1 169 ? -4.429 7.022 7.720 1.00 93.62 169 VAL A CA 1
ATOM 1349 C C . VAL A 1 169 ? -3.784 8.212 8.425 1.00 93.62 169 VAL A C 1
ATOM 1351 O O . VAL A 1 169 ? -2.894 8.846 7.867 1.00 93.62 169 VAL A O 1
ATOM 1354 N N . TYR A 1 170 ? -4.187 8.491 9.666 1.00 94.50 170 TYR A N 1
ATOM 1355 C CA . TYR A 1 170 ? -3.603 9.581 10.442 1.00 94.50 170 TYR A CA 1
ATOM 1356 C C . TYR A 1 170 ? -2.107 9.359 10.717 1.00 94.50 170 TYR A C 1
ATOM 1358 O O . TYR A 1 170 ? -1.330 10.307 10.667 1.00 94.50 170 TYR A O 1
ATOM 1366 N N . LEU A 1 171 ? -1.683 8.113 10.956 1.00 94.38 171 LEU A N 1
ATOM 1367 C CA . LEU A 1 171 ? -0.263 7.773 11.070 1.00 94.38 171 LEU A CA 1
ATOM 1368 C C . LEU A 1 171 ? 0.482 7.967 9.742 1.00 94.38 171 LEU A C 1
ATOM 1370 O O . LEU A 1 171 ? 1.580 8.512 9.745 1.00 94.38 171 LEU A O 1
ATOM 1374 N N . ALA A 1 172 ? -0.094 7.543 8.617 1.00 93.56 172 ALA A N 1
ATOM 1375 C CA . ALA A 1 172 ? 0.564 7.613 7.314 1.00 93.56 172 ALA A CA 1
ATOM 1376 C C . ALA A 1 172 ? 0.651 9.040 6.746 1.00 93.56 172 ALA A C 1
ATOM 1378 O O . ALA A 1 172 ? 1.632 9.384 6.091 1.00 93.56 172 ALA A O 1
ATOM 1379 N N . MET A 1 173 ? -0.375 9.864 6.973 1.00 91.38 173 MET A N 1
ATOM 1380 C CA . MET A 1 173 ? -0.502 11.209 6.402 1.00 91.38 173 MET A CA 1
ATOM 1381 C C . MET A 1 173 ? -1.124 12.200 7.402 1.00 91.38 173 MET A C 1
ATOM 1383 O O . MET A 1 173 ? -2.239 12.687 7.189 1.00 91.38 173 MET A O 1
ATOM 1387 N N . PRO A 1 174 ? -0.415 12.534 8.496 1.00 90.56 174 PRO A N 1
ATOM 1388 C CA . PRO A 1 174 ? -0.969 13.342 9.580 1.00 90.56 174 PRO A CA 1
ATOM 1389 C C . PRO A 1 174 ? -1.464 14.715 9.118 1.00 90.56 174 PRO A C 1
ATOM 1391 O O . PRO A 1 174 ? -2.583 15.103 9.442 1.00 90.56 174 PRO A O 1
ATOM 1394 N N . THR A 1 175 ? -0.682 15.407 8.285 1.00 90.00 175 THR A N 1
ATOM 1395 C CA . THR A 1 175 ? -1.017 16.746 7.779 1.00 90.00 175 THR A CA 1
ATOM 1396 C C . THR A 1 175 ? -2.324 16.756 6.987 1.00 90.00 175 THR A C 1
ATOM 1398 O O . THR A 1 175 ? -3.206 17.557 7.276 1.00 90.00 175 THR A O 1
ATOM 1401 N N . ILE A 1 176 ? -2.494 15.821 6.045 1.00 90.06 176 ILE A N 1
ATOM 1402 C CA . ILE A 1 176 ? -3.711 15.729 5.217 1.00 90.06 176 ILE A CA 1
ATOM 1403 C C . ILE A 1 176 ? -4.927 15.414 6.094 1.00 90.06 176 ILE A C 1
ATOM 1405 O O . ILE A 1 176 ? -6.007 15.966 5.897 1.00 90.06 176 ILE A O 1
ATOM 1409 N N . PHE A 1 177 ? -4.757 14.533 7.079 1.00 92.38 177 PHE A N 1
ATOM 1410 C CA . PHE A 1 177 ? -5.834 14.123 7.974 1.00 92.38 177 PHE A CA 1
ATOM 1411 C C . PHE A 1 177 ? -6.323 15.272 8.873 1.00 92.38 177 PHE A C 1
ATOM 1413 O O . PHE A 1 177 ? -7.529 15.425 9.090 1.00 92.38 177 PHE A O 1
ATOM 1420 N N . GLU A 1 178 ? -5.398 16.093 9.374 1.00 91.94 178 GLU A N 1
ATOM 1421 C CA . GLU A 1 178 ? -5.700 17.293 10.160 1.00 91.94 178 GLU A CA 1
ATOM 1422 C C . GLU A 1 178 ? -6.343 18.392 9.309 1.00 91.94 178 GLU A C 1
ATOM 1424 O O . GLU A 1 178 ? -7.380 18.931 9.697 1.00 91.94 178 GLU A O 1
ATOM 1429 N N . GLU A 1 179 ? -5.783 18.689 8.133 1.00 93.69 179 GLU A N 1
ATOM 1430 C CA . GLU A 1 179 ? -6.322 19.691 7.201 1.00 93.69 179 GLU A CA 1
ATOM 1431 C C . GLU A 1 179 ? -7.734 19.335 6.717 1.00 93.69 179 GLU A C 1
ATOM 1433 O O . GLU A 1 179 ? -8.582 20.215 6.561 1.00 93.69 179 GLU A O 1
ATOM 1438 N N . ALA A 1 180 ? -8.022 18.042 6.547 1.00 92.00 180 ALA A N 1
ATOM 1439 C CA . ALA A 1 180 ? -9.353 17.543 6.215 1.00 92.00 180 ALA A CA 1
ATOM 1440 C C . ALA A 1 180 ? -10.343 17.573 7.400 1.00 92.00 180 ALA A C 1
ATOM 1442 O O . ALA A 1 180 ? -11.509 17.211 7.234 1.00 92.00 180 ALA A O 1
ATOM 1443 N N . GLY A 1 181 ? -9.910 17.979 8.601 1.00 92.12 181 GLY A N 1
ATOM 1444 C CA . GLY A 1 181 ? -10.757 18.051 9.793 1.00 92.12 181 GLY A CA 1
ATOM 1445 C C . GLY A 1 181 ? -11.183 16.684 10.338 1.00 92.12 181 GLY A C 1
ATOM 1446 O O . GLY A 1 181 ? -12.202 16.581 11.021 1.00 92.12 181 GLY A O 1
ATOM 1447 N N . LEU A 1 182 ? -10.425 15.622 10.044 1.00 90.81 182 LEU A N 1
ATOM 1448 C CA . LEU A 1 182 ? -10.790 14.242 10.384 1.00 90.81 182 LEU A CA 1
ATOM 1449 C C . LEU A 1 182 ? -10.289 13.804 11.766 1.00 90.81 182 LEU A C 1
ATOM 1451 O O . LEU A 1 182 ? -10.552 12.678 12.186 1.00 90.81 182 LEU A O 1
ATOM 1455 N N . THR A 1 183 ? -9.610 14.677 12.516 1.00 89.31 183 THR A N 1
ATOM 1456 C CA . THR A 1 183 ? -8.976 14.352 13.806 1.00 89.31 183 THR A CA 1
ATOM 1457 C C . THR A 1 183 ? -9.954 13.738 14.820 1.00 89.31 183 THR A C 1
ATOM 1459 O O . THR A 1 183 ? -9.587 12.828 15.566 1.00 89.31 183 THR A O 1
ATOM 1462 N N . SER A 1 184 ? -11.226 14.157 14.815 1.00 90.69 184 SER A N 1
ATOM 1463 C CA . SER A 1 184 ? -12.287 13.596 15.674 1.00 90.69 184 SER A CA 1
ATOM 1464 C C . SER A 1 184 ? -12.664 12.147 15.330 1.00 90.69 184 SER A C 1
ATOM 1466 O O . SER A 1 184 ? -13.225 11.430 16.160 1.00 90.69 184 SER A O 1
ATOM 1468 N N . LEU A 1 185 ? -12.327 11.696 14.123 1.00 90.75 185 LEU A N 1
ATOM 1469 C CA . LEU A 1 185 ? -12.633 10.374 13.588 1.00 90.75 185 LEU A CA 1
ATOM 1470 C C . LEU A 1 185 ? -11.450 9.405 13.690 1.00 90.75 185 LEU A C 1
ATOM 1472 O O . LEU A 1 185 ? -11.571 8.269 13.251 1.00 90.75 185 LEU A O 1
ATOM 1476 N N . THR A 1 186 ? -10.334 9.807 14.308 1.00 90.81 186 THR A N 1
ATOM 1477 C CA . THR A 1 186 ? -9.097 9.005 14.405 1.00 90.81 186 THR A CA 1
ATOM 1478 C C . THR A 1 186 ? -9.338 7.550 14.831 1.00 90.81 186 THR A C 1
ATOM 1480 O O . THR A 1 186 ? -8.707 6.648 14.301 1.00 90.81 186 THR A O 1
ATOM 1483 N N . ASN A 1 187 ? -10.266 7.296 15.758 1.00 91.19 187 ASN A N 1
ATOM 1484 C CA . ASN A 1 187 ? -10.548 5.948 16.276 1.00 91.19 187 ASN A CA 1
ATOM 1485 C C . ASN A 1 187 ? -11.765 5.284 15.605 1.00 91.19 187 ASN A C 1
ATOM 1487 O O . ASN A 1 187 ? -12.430 4.446 16.216 1.00 91.19 187 ASN A O 1
ATOM 1491 N N . LYS A 1 188 ? -12.133 5.719 14.397 1.00 94.12 188 LYS A N 1
ATOM 1492 C CA . LYS A 1 188 ? -13.254 5.170 13.630 1.00 94.12 188 LYS A CA 1
ATOM 1493 C C . LYS A 1 188 ? -12.742 4.317 12.478 1.00 94.12 188 LYS A C 1
ATOM 1495 O O . LYS A 1 188 ? -11.683 4.583 11.911 1.00 94.12 188 LYS A O 1
ATOM 1500 N N . ASN A 1 189 ? -13.561 3.338 12.114 1.00 92.88 189 ASN A N 1
ATOM 1501 C CA . ASN A 1 189 ? -13.328 2.471 10.971 1.00 92.88 189 ASN A CA 1
ATOM 1502 C C . ASN A 1 189 ? -14.389 2.750 9.911 1.00 92.88 189 ASN A C 1
ATOM 1504 O O . ASN A 1 189 ? -15.566 2.911 10.237 1.00 92.88 189 ASN A O 1
ATOM 1508 N N . LEU A 1 190 ? -13.965 2.780 8.654 1.00 94.38 190 LEU A N 1
ATOM 1509 C CA . LEU A 1 190 ? -14.812 2.918 7.481 1.00 94.38 190 LEU A CA 1
ATOM 1510 C C . LE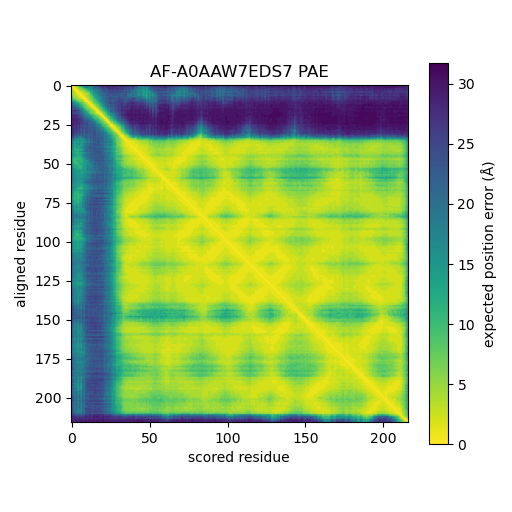U A 1 190 ? -14.843 1.576 6.749 1.00 94.38 190 LEU A C 1
ATOM 1512 O O . LEU A 1 190 ? -13.872 1.214 6.093 1.00 94.38 190 LEU A O 1
ATOM 1516 N N . ALA A 1 191 ? -15.928 0.824 6.890 1.00 96.38 191 ALA A N 1
ATOM 1517 C CA . ALA A 1 191 ? -16.142 -0.422 6.168 1.00 96.38 191 ALA A CA 1
ATOM 1518 C C . ALA A 1 191 ? -16.665 -0.153 4.753 1.00 96.38 191 ALA A C 1
ATOM 1520 O O . ALA A 1 191 ? -17.531 0.706 4.556 1.00 96.38 191 ALA A O 1
ATOM 1521 N N . VAL A 1 192 ? -16.132 -0.897 3.785 1.00 96.00 192 VAL A N 1
ATOM 1522 C CA . VAL A 1 192 ? -16.385 -0.731 2.356 1.00 96.00 192 VAL A CA 1
ATOM 1523 C C . VAL A 1 192 ? -16.522 -2.088 1.668 1.00 96.00 192 VAL A C 1
ATOM 1525 O O . VAL A 1 192 ? -15.622 -2.917 1.750 1.00 96.00 192 VAL A O 1
ATOM 1528 N N . ASP A 1 193 ? -17.621 -2.276 0.938 1.00 97.25 193 ASP A N 1
ATOM 1529 C CA . ASP A 1 193 ? -17.801 -3.391 0.005 1.00 97.25 193 ASP A CA 1
ATOM 1530 C C . ASP A 1 193 ? -18.226 -2.845 -1.358 1.00 97.25 193 ASP A C 1
ATOM 1532 O O . ASP A 1 193 ? -19.144 -2.023 -1.454 1.00 97.25 193 ASP A O 1
ATOM 1536 N N . ILE A 1 194 ? -17.576 -3.312 -2.422 1.00 97.81 194 ILE A N 1
ATOM 1537 C CA . ILE A 1 194 ? -17.824 -2.859 -3.791 1.00 97.81 194 ILE A CA 1
ATOM 1538 C C . ILE A 1 194 ? -17.864 -4.060 -4.726 1.00 97.81 194 ILE A C 1
ATOM 1540 O O . ILE A 1 194 ? -16.966 -4.897 -4.720 1.00 97.81 194 ILE A O 1
ATOM 1544 N N . LYS A 1 195 ? -18.875 -4.107 -5.587 1.00 98.38 195 LYS A N 1
ATOM 1545 C CA . LYS A 1 195 ? -18.903 -4.971 -6.762 1.00 98.38 195 LYS A CA 1
ATOM 1546 C C . LYS A 1 195 ? -19.301 -4.122 -7.955 1.00 98.38 195 LYS A C 1
ATOM 1548 O O . LYS A 1 195 ? -20.442 -3.666 -8.035 1.00 98.38 195 LYS A O 1
ATOM 1553 N N . ALA A 1 196 ? -18.359 -3.888 -8.855 1.00 98.06 196 ALA A N 1
ATOM 1554 C CA . ALA A 1 196 ? -18.575 -3.071 -10.037 1.00 98.06 196 ALA A CA 1
ATOM 1555 C C . ALA A 1 196 ? -17.913 -3.707 -11.256 1.00 98.06 196 ALA A C 1
ATOM 1557 O O . ALA A 1 196 ? -16.820 -4.263 -11.163 1.00 98.06 196 ALA A O 1
ATOM 1558 N N . LYS A 1 197 ? -18.581 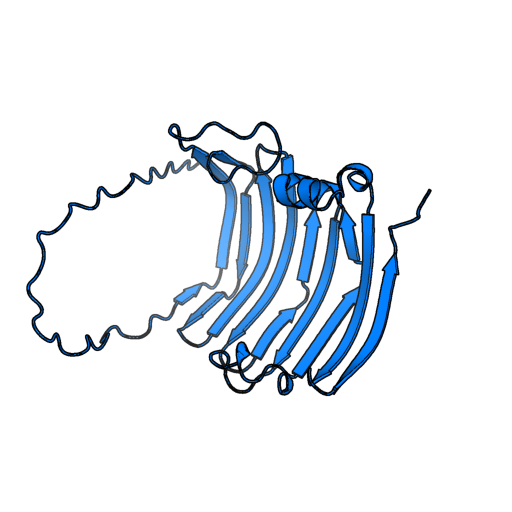-3.626 -12.402 1.00 98.12 197 LYS A N 1
ATOM 1559 C CA . LYS A 1 197 ? -18.116 -4.203 -13.657 1.00 98.12 197 LYS A CA 1
ATOM 1560 C C . LYS A 1 197 ? -18.645 -3.410 -14.842 1.00 98.12 197 LYS A C 1
ATOM 1562 O O . LYS A 1 197 ? -19.790 -2.976 -14.839 1.00 98.12 197 LYS A O 1
ATOM 1567 N N . GLY A 1 198 ? -17.838 -3.257 -15.881 1.00 97.25 198 GLY A N 1
ATOM 1568 C CA . GLY A 1 198 ? -18.267 -2.607 -17.118 1.00 97.25 198 GLY A CA 1
ATOM 1569 C C . GLY A 1 198 ? -17.132 -1.855 -17.779 1.00 97.25 198 GLY A C 1
ATOM 1570 O O . GLY A 1 198 ? -15.965 -2.153 -17.535 1.00 97.25 198 GLY A O 1
ATOM 1571 N N . VAL A 1 199 ? -17.482 -0.896 -18.623 1.00 97.00 199 VAL A N 1
ATOM 1572 C CA . VAL A 1 199 ? -16.558 0.117 -19.151 1.00 97.00 199 VAL A CA 1
ATOM 1573 C C . VAL A 1 199 ? -16.711 1.365 -18.290 1.00 97.00 199 VAL A C 1
ATOM 1575 O O . VAL A 1 199 ? -17.805 1.597 -17.793 1.00 97.00 199 VAL A O 1
ATOM 1578 N N . VAL A 1 200 ? -15.677 2.179 -18.082 1.00 94.44 200 VAL A N 1
ATOM 1579 C CA . VAL A 1 200 ? -15.810 3.376 -17.223 1.00 94.44 200 VAL A CA 1
ATOM 1580 C C . VAL A 1 200 ? -16.926 4.306 -17.716 1.00 94.44 200 VAL A C 1
ATOM 1582 O O . VAL A 1 200 ? -17.665 4.846 -16.896 1.00 94.44 200 VAL A O 1
ATOM 1585 N N . GLY A 1 201 ? -17.095 4.451 -19.035 1.00 93.75 201 GLY A N 1
ATOM 1586 C CA . GLY A 1 201 ? -18.182 5.241 -19.624 1.00 93.75 201 GLY A CA 1
ATOM 1587 C C . GLY A 1 201 ? -19.592 4.661 -19.427 1.00 93.75 201 GLY A C 1
ATOM 1588 O O . GLY A 1 201 ? -20.566 5.382 -19.624 1.00 93.75 201 GLY A O 1
ATOM 1589 N N . ASP A 1 202 ? -19.709 3.390 -19.033 1.00 95.88 202 ASP A N 1
ATOM 1590 C CA . ASP A 1 202 ? -20.971 2.675 -18.790 1.00 95.88 202 ASP A CA 1
ATOM 1591 C C . ASP A 1 202 ? -20.782 1.624 -17.678 1.00 95.88 202 ASP A C 1
ATOM 1593 O O . ASP A 1 202 ? -20.871 0.406 -17.878 1.00 95.88 202 ASP A O 1
ATOM 1597 N N . LEU A 1 203 ? -20.378 2.102 -16.499 1.00 95.94 203 LEU A N 1
ATOM 1598 C CA . LEU A 1 203 ? -20.007 1.241 -15.382 1.00 95.94 203 LEU A CA 1
ATOM 1599 C C . LEU A 1 203 ? -21.261 0.739 -14.659 1.00 95.94 203 LEU A C 1
ATOM 1601 O O . LEU A 1 203 ? -22.061 1.528 -14.156 1.00 95.94 203 LEU A O 1
ATOM 1605 N N . SER A 1 204 ? -21.390 -0.579 -14.515 1.00 97.50 204 SER A N 1
ATOM 1606 C CA . SER A 1 204 ? -22.423 -1.182 -13.678 1.00 97.50 204 SER A CA 1
ATOM 1607 C C . SER A 1 204 ? -21.900 -1.383 -12.259 1.00 97.50 204 SER A C 1
ATOM 1609 O O . SER A 1 204 ? -20.900 -2.066 -12.044 1.00 97.50 204 SER A O 1
ATOM 1611 N N . ILE A 1 205 ? -22.580 -0.798 -11.274 1.00 97.00 205 ILE A N 1
ATOM 1612 C CA . ILE A 1 205 ? -22.288 -0.993 -9.852 1.00 97.00 205 ILE A CA 1
ATOM 1613 C C . ILE A 1 205 ? -23.373 -1.905 -9.284 1.00 97.00 205 ILE A C 1
ATOM 1615 O O . ILE A 1 205 ? -24.500 -1.477 -9.048 1.00 97.00 205 ILE A O 1
ATOM 1619 N N . GLU A 1 206 ? -23.033 -3.174 -9.078 1.00 96.88 206 GLU A N 1
ATOM 1620 C CA . GLU A 1 206 ? -23.937 -4.162 -8.483 1.00 96.88 206 GLU A CA 1
ATOM 1621 C C . GLU A 1 206 ? -24.054 -3.976 -6.967 1.00 96.88 206 GLU A C 1
ATOM 1623 O O . GLU A 1 206 ? -25.111 -4.212 -6.385 1.00 96.88 206 GLU A O 1
ATOM 1628 N N . GLN A 1 207 ? -22.965 -3.551 -6.321 1.00 96.62 207 GLN A N 1
ATOM 1629 C CA . GLN A 1 207 ? -22.923 -3.306 -4.886 1.00 96.62 207 GLN A CA 1
ATOM 1630 C C . GLN A 1 207 ? -21.971 -2.156 -4.567 1.00 96.62 207 GLN A C 1
ATOM 1632 O O . GLN A 1 207 ? -20.833 -2.130 -5.032 1.00 96.62 207 GLN A O 1
ATOM 1637 N N . PHE A 1 208 ? -22.434 -1.236 -3.726 1.00 96.25 208 PHE A N 1
ATOM 1638 C CA . PHE A 1 208 ? -21.609 -0.228 -3.073 1.00 96.25 208 PHE A CA 1
ATOM 1639 C C . PHE A 1 208 ? -22.153 -0.005 -1.662 1.00 96.25 208 PHE A C 1
ATOM 1641 O O . PHE A 1 208 ? -23.227 0.570 -1.484 1.00 96.25 208 PHE A O 1
ATOM 1648 N N . LEU A 1 209 ? -21.432 -0.505 -0.662 1.00 93.94 209 LEU A N 1
ATOM 1649 C CA . LEU A 1 209 ? -21.756 -0.332 0.746 1.00 93.94 209 LEU A CA 1
ATOM 1650 C C . LEU A 1 209 ? -20.616 0.421 1.417 1.00 93.94 209 LEU A C 1
ATOM 1652 O O . LEU A 1 209 ? -19.477 -0.034 1.393 1.00 93.94 209 LEU A O 1
ATOM 1656 N N . LEU A 1 210 ? -20.941 1.548 2.042 1.00 92.94 210 LEU A N 1
ATOM 1657 C CA . LEU A 1 210 ? -20.006 2.340 2.828 1.00 92.94 210 LEU A CA 1
ATOM 1658 C C . LEU A 1 210 ? -20.623 2.615 4.199 1.00 92.94 210 LEU A C 1
ATOM 1660 O O . LEU A 1 210 ? -21.700 3.205 4.291 1.00 92.94 210 LEU A O 1
ATOM 1664 N N . THR A 1 211 ? -19.964 2.177 5.269 1.00 89.94 211 THR A N 1
ATOM 1665 C CA . THR A 1 211 ? -20.461 2.331 6.647 1.00 89.94 211 THR A CA 1
ATOM 1666 C C . THR A 1 211 ? -19.319 2.712 7.584 1.00 89.94 211 THR A C 1
ATOM 1668 O O . THR A 1 211 ? -18.191 2.294 7.370 1.00 89.94 211 THR A O 1
ATOM 1671 N N . GLY A 1 212 ? -19.566 3.512 8.625 1.00 78.00 212 GLY A N 1
ATOM 1672 C CA . GLY A 1 212 ? -18.505 3.862 9.591 1.00 78.00 212 GLY A CA 1
ATOM 1673 C C . GLY A 1 212 ? -18.557 5.280 10.147 1.00 78.00 212 GLY A C 1
ATOM 1674 O O . GLY A 1 212 ? -18.026 5.550 11.223 1.00 78.00 212 GLY A O 1
ATOM 1675 N N . LEU A 1 213 ? -19.274 6.178 9.471 1.00 67.50 213 LEU A N 1
ATOM 1676 C CA . LEU A 1 213 ? -19.505 7.547 9.927 1.00 67.50 213 LEU A CA 1
ATOM 1677 C C . LEU A 1 213 ? -20.883 7.648 10.594 1.00 67.50 213 LEU A C 1
ATOM 1679 O O . LEU A 1 213 ? -21.819 8.219 10.044 1.00 67.50 213 LEU A O 1
ATOM 1683 N N . GLN A 1 214 ? -21.039 7.039 11.771 1.00 55.84 214 GLN A N 1
ATOM 1684 C CA . GLN A 1 214 ? -22.187 7.347 12.629 1.00 55.84 214 GLN A CA 1
ATOM 1685 C C . GLN A 1 214 ? -21.923 8.717 13.263 1.00 55.84 214 GLN A C 1
ATOM 1687 O O . GLN A 1 214 ? -21.032 8.843 14.107 1.00 55.84 214 GLN A O 1
ATOM 1692 N N . SER A 1 215 ? -22.656 9.738 12.813 1.00 39.50 215 SER A N 1
ATOM 1693 C CA . SER A 1 215 ? -22.677 11.050 13.460 1.00 39.50 215 SER A CA 1
ATOM 1694 C C . SER A 1 215 ? -23.269 10.880 14.858 1.00 39.50 215 SER A C 1
ATOM 1696 O O . SER A 1 215 ? -24.396 10.407 14.989 1.00 39.50 215 SER A O 1
ATOM 1698 N N . THR A 1 216 ? -22.508 11.225 15.894 1.00 35.97 216 THR A N 1
ATOM 1699 C CA . THR A 1 216 ? -23.082 11.569 17.205 1.00 35.97 216 THR A CA 1
ATOM 1700 C C . THR A 1 216 ? -23.609 12.989 17.177 1.00 35.97 216 THR A C 1
ATOM 1702 O O . THR A 1 216 ? -22.946 13.812 16.503 1.00 35.97 216 THR A O 1
#

Solvent-accessible surface area (backbone atoms only — not comparable to full-atom values): 11977 Å² total; per-residue (Å²): 137,86,85,82,79,85,81,84,85,72,84,77,78,78,73,84,73,77,89,75,78,92,66,91,71,73,83,82,73,81,81,70,76,81,66,71,49,78,41,68,69,50,76,46,75,66,42,66,49,72,48,76,42,90,90,53,84,78,66,95,67,25,61,34,94,58,52,40,40,39,36,57,29,32,37,37,37,30,61,29,36,42,39,92,57,36,41,35,32,34,34,75,34,32,27,35,37,34,77,59,68,50,51,35,73,36,33,27,30,40,38,37,43,35,49,43,41,34,38,38,34,78,26,36,41,34,34,97,58,29,35,41,36,37,34,39,39,38,37,44,89,40,60,93,44,39,89,81,46,48,48,73,23,32,40,42,37,40,34,44,95,16,31,43,19,36,46,56,50,36,28,65,39,39,67,62,34,52,76,70,66,42,66,91,44,33,92,35,46,41,34,41,33,36,32,34,43,38,29,61,73,61,58,42,70,83,39,82,48,79,49,52,84,80,82,127

Sequence (216 aa):
DDTKAVVHLFPTTIKATPPVTEEETAPVVDESAPWKLGIKEFALNSIDVKFDNDNVKALTFGLDPNHIAFTDINFDLKDFQFSPNVIRGNLEGFSFKEKSGLQVDKFKTYFLYGDQTTFIKDFILETPNSKFDANVTLNYKDVNKLSEHLEDTSVDVLIKESHLGLRDVYLAMPTIFEEAGLTSLTNKNLAVDIKAKGVVGDLSIEQFLLTGLQST

Mean predicted aligned error: 9.5 Å